Protein AF-A0A5J5A3Z0-F1 (afdb_monomer_lite)

Organism: NCBI:txid561372

Radius of gyration: 19.7 Å; chains: 1; bounding box: 50×52×55 Å

Sequence (252 aa):
MAASSSSVRSWRTAFLTLRDETLTNPPRATVVSLLHHLILSQSETLVAASPYLPPHEVTSDVMFLMELAWNTFDAKGSDDLTDTFTHLSPLIHDVSHRVSLEINPSSWALVLDSFGRMLEILFGKAGSKRTFLGNVAVIRAINQCLGTIKRLLSVYQRKCSPSENKQLLNFLLSIVASSHAELFCSSYSSGNQRCTAEYGKRIPRYNSLWEVQTVAFTMISEVFSRVGPSLPVDIWQSTIEVLKKVMDALAV

InterPro domains:
  IPR052107 HEAT Repeat-containing Protein 6 [PTHR13366] (1-251)

Secondary structure (DSSP, 8-state):
-HHHHHHHHHHHHHHHHHHHHHHT---HHHHHHHHHHHTGGGHHHHHHHGGGS-HHHHHHHHHHHHHHHHHH--SS--HHHHHHHHHHHHHHHHHHHHS-----HHHHHHHHHHHHHHHHHHHT-TTS----TT-HHHHHHHHHHHHHHHHHHHHHGGG--HHHHHHHHHHHHHHHHHHHHHHHHHHHGGGG------------TTHHHHHHHHHHHHHHHHHHHHHGGGS-HHHHHHHHHHHHHHHHHH--

pLDDT: mean 81.98, std 17.09, range [30.41, 96.5]

Foldseek 3Di:
DVLLVVLLVLLVVLLVVLVVVCVVVDALVVNLVSCCVSDLVCLVSNLVNLLVDDQAVLLVSLLVVLVNQLVSDDLPDDVSNLVSLLRNLVSSLSSVVRGVHPDDPVSLLSLLSSVLSNVCNLLDPDPDDRPNQDDPSSLVSLVSSLSSNVSNCVVCVVVDDLVSLLSLLVSLLVLLQSLLCVLVVVVVVVPPDPPPDPPDDDDPPSVSSVVSNVSSVVVNVVSCVPQVVVHDPVSVVSVVVSVCSNVVSVVD

Structure (mmCIF, N/CA/C/O backbone):
data_AF-A0A5J5A3Z0-F1
#
_entry.id   AF-A0A5J5A3Z0-F1
#
loop_
_atom_site.group_PDB
_atom_site.id
_atom_site.type_symbol
_atom_site.label_atom_id
_atom_site.label_alt_id
_atom_site.label_comp_id
_atom_site.label_asym_id
_atom_site.label_entity_id
_atom_site.label_seq_id
_atom_site.pdbx_PDB_ins_code
_atom_site.Cartn_x
_atom_site.Cartn_y
_atom_site.Cartn_z
_atom_site.occupancy
_atom_site.B_iso_or_equiv
_atom_site.auth_seq_id
_atom_site.auth_comp_id
_atom_site.auth_asym_id
_atom_site.auth_atom_id
_atom_site.pdbx_PDB_model_num
ATOM 1 N N . MET A 1 1 ? 3.663 -10.480 -30.202 1.00 51.00 1 MET A N 1
ATOM 2 C CA . MET A 1 1 ? 4.904 -11.027 -29.603 1.00 51.00 1 MET A CA 1
ATOM 3 C C . MET A 1 1 ? 6.065 -10.029 -29.579 1.00 51.00 1 MET A C 1
ATOM 5 O O . MET A 1 1 ? 6.717 -9.940 -28.550 1.00 51.00 1 MET A O 1
ATOM 9 N N . ALA A 1 2 ? 6.325 -9.239 -30.631 1.00 55.31 2 ALA A N 1
ATOM 10 C CA . ALA A 1 2 ? 7.412 -8.245 -30.594 1.00 55.31 2 ALA A CA 1
ATOM 11 C C . ALA A 1 2 ? 7.181 -7.121 -29.555 1.00 55.31 2 ALA A C 1
ATOM 13 O O . ALA A 1 2 ? 8.062 -6.855 -28.741 1.00 55.31 2 ALA A O 1
ATOM 14 N N . ALA A 1 3 ? 5.973 -6.546 -29.500 1.00 61.53 3 ALA A N 1
ATOM 15 C CA . ALA A 1 3 ? 5.635 -5.467 -28.561 1.00 61.53 3 ALA A CA 1
ATOM 16 C C . ALA A 1 3 ? 5.667 -5.885 -27.074 1.00 61.53 3 ALA A C 1
ATOM 18 O O . ALA A 1 3 ? 6.064 -5.098 -26.219 1.00 61.53 3 ALA A O 1
ATOM 19 N N . SER A 1 4 ? 5.309 -7.138 -26.760 1.00 64.12 4 SER A N 1
ATOM 20 C CA . SER A 1 4 ? 5.411 -7.683 -25.397 1.00 64.12 4 SER A CA 1
ATOM 21 C C . SER A 1 4 ? 6.867 -7.920 -24.986 1.00 64.12 4 SER A C 1
ATOM 23 O O . SER A 1 4 ? 7.219 -7.759 -23.825 1.00 64.12 4 SER A O 1
ATOM 25 N N . SER A 1 5 ? 7.747 -8.260 -25.935 1.00 75.94 5 SER A N 1
ATOM 26 C CA . SER A 1 5 ? 9.177 -8.423 -25.647 1.00 75.94 5 SER A CA 1
ATOM 27 C C . SER A 1 5 ? 9.888 -7.089 -25.385 1.00 75.94 5 SER A C 1
ATOM 29 O O . SER A 1 5 ? 10.773 -7.022 -24.532 1.00 75.94 5 SER A O 1
ATOM 31 N N . SER A 1 6 ? 9.482 -6.009 -26.067 1.00 84.12 6 SER A N 1
ATOM 32 C CA . SER A 1 6 ? 10.043 -4.672 -25.846 1.00 84.12 6 SER A CA 1
ATOM 33 C C . SER A 1 6 ? 9.595 -4.061 -24.520 1.00 84.12 6 SER A C 1
ATOM 35 O O . SER A 1 6 ? 10.409 -3.436 -23.845 1.00 84.12 6 SER A O 1
ATOM 37 N N . SER A 1 7 ? 8.339 -4.271 -24.112 1.00 86.31 7 SER A N 1
ATOM 38 C CA . SER A 1 7 ? 7.823 -3.756 -22.837 1.00 86.31 7 SER A CA 1
ATOM 39 C C . SER A 1 7 ? 8.432 -4.483 -21.632 1.00 86.31 7 SER A C 1
ATOM 41 O O . SER A 1 7 ? 8.835 -3.840 -20.667 1.00 86.31 7 SER A O 1
ATOM 43 N N . VAL A 1 8 ? 8.605 -5.808 -21.714 1.00 91.00 8 VAL A N 1
ATOM 44 C CA . VAL A 1 8 ? 9.321 -6.599 -20.693 1.00 91.00 8 VAL A CA 1
ATOM 45 C C . VAL A 1 8 ? 10.782 -6.161 -20.571 1.00 91.00 8 VAL A C 1
ATOM 47 O O . VAL A 1 8 ? 11.307 -6.053 -19.464 1.00 91.00 8 VAL A O 1
ATOM 50 N N . ARG A 1 9 ? 11.446 -5.868 -21.699 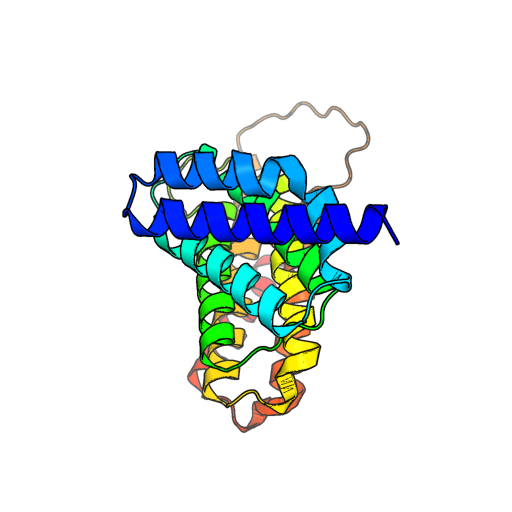1.00 92.06 9 ARG A N 1
ATOM 51 C CA . ARG A 1 9 ? 12.808 -5.320 -21.684 1.00 92.06 9 ARG A CA 1
ATOM 52 C C . ARG A 1 9 ? 12.853 -3.957 -20.996 1.00 92.06 9 ARG A C 1
ATOM 54 O O . ARG A 1 9 ? 13.715 -3.763 -20.153 1.00 92.06 9 ARG A O 1
ATOM 61 N N . SER A 1 10 ? 11.923 -3.058 -21.321 1.00 91.69 10 SER A N 1
ATOM 62 C CA . SER A 1 10 ? 11.813 -1.739 -20.681 1.00 91.69 10 SER A CA 1
ATOM 63 C C . SER A 1 10 ? 11.675 -1.859 -19.160 1.00 91.69 10 SER A C 1
ATOM 65 O O . SER A 1 10 ? 12.435 -1.209 -18.446 1.00 91.69 10 SER A O 1
ATOM 67 N N . TRP A 1 11 ? 10.812 -2.758 -18.669 1.00 95.31 11 TRP A N 1
ATOM 68 C CA . TRP A 1 11 ? 10.687 -3.033 -17.234 1.00 95.31 11 TRP A CA 1
ATOM 69 C C . TRP A 1 11 ? 12.013 -3.471 -16.615 1.00 95.31 11 TRP A C 1
ATOM 71 O O . TRP A 1 11 ? 12.515 -2.820 -15.702 1.00 95.31 11 TRP A O 1
ATOM 81 N N . ARG A 1 12 ? 12.620 -4.543 -17.138 1.00 95.50 12 ARG A N 1
ATOM 82 C CA . ARG A 1 12 ? 13.872 -5.077 -16.583 1.00 95.50 12 ARG A CA 1
ATOM 83 C C . ARG A 1 12 ? 14.992 -4.043 -16.610 1.00 95.50 12 ARG A C 1
ATOM 85 O O . ARG A 1 12 ? 15.690 -3.900 -15.617 1.00 95.50 12 ARG A O 1
ATOM 92 N N . THR A 1 13 ? 15.143 -3.299 -17.704 1.00 95.81 13 THR A N 1
ATOM 93 C CA . THR A 1 13 ? 16.148 -2.236 -17.804 1.00 95.81 13 THR A CA 1
ATOM 94 C C . THR A 1 13 ? 15.903 -1.146 -16.766 1.00 95.81 13 THR A C 1
ATOM 96 O O . THR A 1 13 ? 16.825 -0.808 -16.038 1.00 95.81 13 THR A O 1
ATOM 99 N N . ALA A 1 14 ? 14.674 -0.644 -16.634 1.00 95.94 14 ALA A N 1
ATOM 100 C CA . ALA A 1 14 ? 14.364 0.423 -15.688 1.00 95.94 14 ALA A CA 1
ATOM 101 C C . ALA A 1 14 ? 14.651 0.027 -14.233 1.00 95.94 14 ALA A C 1
ATOM 103 O O . ALA A 1 14 ? 15.290 0.782 -13.502 1.00 95.94 14 ALA A O 1
ATOM 104 N N . PHE A 1 15 ? 14.223 -1.171 -13.827 1.00 96.50 15 PHE A N 1
ATOM 105 C CA . PHE A 1 15 ? 14.420 -1.661 -12.463 1.00 96.50 15 PHE A CA 1
ATOM 106 C C . PHE A 1 15 ? 15.867 -2.055 -12.164 1.00 96.50 15 PHE A C 1
ATOM 108 O O . PHE A 1 15 ? 16.329 -1.819 -11.049 1.00 96.50 15 PHE A O 1
ATOM 115 N N . LEU A 1 16 ? 16.595 -2.631 -13.126 1.00 96.06 16 LEU A N 1
ATOM 116 C CA . LEU A 1 16 ? 18.022 -2.923 -12.955 1.00 96.06 16 LEU A CA 1
ATOM 117 C C . LEU A 1 16 ? 18.832 -1.631 -12.849 1.00 96.06 16 LEU A C 1
ATOM 119 O O . LEU A 1 16 ? 19.570 -1.473 -11.885 1.00 96.06 16 LEU A O 1
ATOM 123 N N . THR A 1 17 ? 18.617 -0.670 -13.753 1.00 95.94 17 THR A N 1
ATOM 124 C CA . THR A 1 17 ? 19.291 0.634 -13.688 1.00 95.94 17 THR A CA 1
ATOM 125 C C . THR A 1 17 ? 18.977 1.357 -12.383 1.00 95.94 17 THR A C 1
ATOM 127 O O . THR A 1 17 ? 19.891 1.857 -11.739 1.00 95.94 17 THR A O 1
ATOM 130 N N . LEU A 1 18 ? 17.713 1.377 -11.940 1.00 95.88 18 LEU A N 1
ATOM 131 C CA . LEU A 1 18 ? 17.368 2.012 -10.668 1.00 95.88 18 LEU A CA 1
ATOM 132 C C . LEU A 1 18 ? 18.087 1.341 -9.488 1.00 95.88 18 LEU A C 1
ATOM 134 O O . LEU A 1 18 ? 18.621 2.044 -8.635 1.00 95.88 18 LEU A O 1
ATOM 138 N N . ARG A 1 19 ? 18.143 0.003 -9.445 1.00 95.06 19 ARG A N 1
ATOM 139 C CA . ARG A 1 19 ? 18.886 -0.720 -8.403 1.00 95.06 19 ARG A CA 1
ATOM 140 C C . ARG A 1 19 ? 20.370 -0.378 -8.431 1.00 95.06 19 ARG A C 1
ATOM 142 O O . ARG A 1 19 ? 20.891 0.042 -7.401 1.00 95.06 19 ARG A O 1
ATOM 149 N N . ASP A 1 20 ? 21.010 -0.501 -9.587 1.00 95.12 20 ASP A N 1
ATOM 150 C CA . ASP A 1 20 ? 22.447 -0.268 -9.751 1.00 95.12 20 ASP A CA 1
ATOM 151 C C . ASP A 1 20 ? 22.842 1.149 -9.317 1.00 95.12 20 ASP A C 1
ATOM 153 O O . ASP A 1 20 ? 23.787 1.327 -8.549 1.00 95.12 20 ASP A O 1
ATOM 157 N N . GLU A 1 21 ? 22.062 2.154 -9.716 1.00 94.12 21 GLU A N 1
ATOM 158 C CA . GLU A 1 21 ? 22.294 3.543 -9.316 1.00 94.12 21 GLU A CA 1
ATOM 159 C C . GLU A 1 21 ? 22.093 3.740 -7.805 1.00 94.12 21 GLU A C 1
ATOM 161 O O . GLU A 1 21 ? 22.893 4.408 -7.147 1.00 94.12 21 GLU A O 1
ATOM 166 N N . THR A 1 22 ? 21.068 3.120 -7.206 1.00 91.75 22 THR A N 1
ATOM 167 C CA . THR A 1 22 ? 20.814 3.242 -5.757 1.00 91.75 22 THR A CA 1
ATOM 168 C C . THR A 1 22 ? 21.850 2.532 -4.883 1.00 91.75 22 THR A C 1
ATOM 170 O O . THR A 1 22 ? 22.077 2.974 -3.756 1.00 91.75 22 THR A O 1
ATOM 173 N N . LEU A 1 23 ? 22.547 1.505 -5.392 1.00 90.56 23 LEU A N 1
ATOM 174 C CA . LEU A 1 23 ? 23.642 0.833 -4.673 1.00 90.56 23 LEU A CA 1
ATOM 175 C C . LEU A 1 23 ? 24.815 1.774 -4.371 1.00 90.56 23 LEU A C 1
ATOM 177 O O . LEU A 1 23 ? 25.560 1.547 -3.418 1.00 90.56 23 LEU A O 1
ATOM 181 N N . THR A 1 24 ? 24.960 2.856 -5.139 1.00 88.75 24 THR A N 1
ATOM 182 C CA . THR A 1 24 ? 25.979 3.885 -4.889 1.00 88.75 24 THR A CA 1
ATOM 183 C C . THR A 1 24 ? 25.645 4.796 -3.699 1.00 88.75 24 THR A C 1
ATOM 185 O O . THR A 1 24 ? 26.431 5.682 -3.368 1.00 88.75 24 THR A O 1
ATOM 188 N N . ASN A 1 25 ? 24.511 4.561 -3.021 1.00 84.44 25 ASN A N 1
ATOM 189 C CA . ASN A 1 25 ? 23.958 5.393 -1.949 1.00 84.44 25 ASN A CA 1
ATOM 190 C C . ASN A 1 25 ? 23.885 6.885 -2.328 1.00 84.44 25 ASN A C 1
ATOM 192 O O . ASN A 1 25 ? 24.438 7.736 -1.619 1.00 84.44 25 ASN A O 1
ATOM 196 N N . PRO A 1 26 ? 23.220 7.230 -3.446 1.00 87.06 26 PRO A N 1
ATOM 197 C CA . PRO A 1 26 ? 23.154 8.606 -3.901 1.00 87.06 26 PRO A CA 1
ATOM 198 C C . PRO A 1 26 ? 22.300 9.471 -2.953 1.00 87.06 26 PRO A C 1
ATOM 200 O O . PRO A 1 26 ? 21.481 8.958 -2.181 1.00 87.06 26 PRO A O 1
ATOM 203 N N . PRO A 1 27 ? 22.440 10.808 -3.011 1.00 87.00 27 PRO A N 1
ATOM 204 C CA . PRO A 1 27 ? 21.591 11.717 -2.249 1.00 87.00 27 PRO A CA 1
ATOM 205 C C . PRO A 1 27 ? 20.100 11.489 -2.530 1.00 87.00 27 PRO A C 1
ATOM 207 O O . PRO A 1 27 ? 19.706 11.194 -3.657 1.00 87.00 27 PRO A O 1
ATOM 210 N N . ARG A 1 28 ? 19.244 11.714 -1.525 1.00 84.56 28 ARG A N 1
ATOM 211 C CA . ARG A 1 28 ? 17.787 11.483 -1.621 1.00 84.56 28 ARG A CA 1
ATOM 212 C C . ARG A 1 28 ? 17.141 12.168 -2.828 1.00 84.56 28 ARG A C 1
ATOM 214 O O . ARG A 1 28 ? 16.364 11.541 -3.531 1.00 84.56 28 ARG A O 1
ATOM 221 N N . ALA A 1 29 ? 17.495 13.423 -3.106 1.00 84.75 29 ALA A N 1
ATOM 222 C CA . ALA A 1 29 ? 16.971 14.154 -4.263 1.00 84.75 29 ALA A CA 1
ATOM 223 C C . ALA A 1 29 ? 17.305 13.461 -5.599 1.00 84.75 29 ALA A C 1
ATOM 225 O O . ALA A 1 29 ? 16.480 13.423 -6.510 1.00 84.75 29 ALA A O 1
ATOM 226 N N . THR A 1 30 ? 18.490 12.854 -5.699 1.00 88.38 30 THR A N 1
ATOM 227 C CA . THR A 1 30 ? 18.888 12.054 -6.860 1.00 88.38 30 THR A CA 1
ATOM 228 C C . THR A 1 30 ? 18.043 10.790 -6.963 1.00 88.38 30 THR A C 1
ATOM 230 O O . THR A 1 30 ? 17.584 10.469 -8.051 1.00 88.38 30 THR A O 1
ATOM 233 N N . VAL A 1 31 ? 17.767 10.113 -5.843 1.00 89.19 31 VAL A N 1
ATOM 234 C CA . VAL A 1 31 ? 16.877 8.940 -5.816 1.00 89.19 31 VAL A CA 1
ATOM 235 C C . VAL A 1 31 ? 15.473 9.291 -6.316 1.00 89.19 31 VAL A C 1
ATOM 237 O O . VAL A 1 31 ? 14.928 8.563 -7.141 1.00 89.19 31 VAL A O 1
ATOM 240 N N . VAL A 1 32 ? 14.903 10.416 -5.872 1.00 88.25 32 VAL A N 1
ATOM 241 C CA . VAL A 1 32 ? 13.584 10.884 -6.342 1.00 88.25 32 VAL A CA 1
ATOM 242 C C . VAL A 1 32 ? 13.600 11.167 -7.842 1.00 88.25 32 VAL A C 1
ATOM 244 O O . VAL A 1 32 ? 12.722 10.703 -8.568 1.00 88.25 32 VAL A O 1
ATOM 247 N N . SER A 1 33 ? 14.635 11.856 -8.327 1.00 89.56 33 SER A N 1
ATOM 248 C CA . SER A 1 33 ? 14.810 12.136 -9.756 1.00 89.56 33 SER A CA 1
ATOM 249 C C . SER A 1 33 ? 14.932 10.853 -10.590 1.00 89.56 33 SER A C 1
ATOM 251 O O . SER A 1 33 ? 14.255 10.710 -11.610 1.00 89.56 33 SER A O 1
ATOM 253 N N . LEU A 1 34 ? 15.727 9.880 -10.130 1.00 92.38 34 LEU A N 1
ATOM 254 C CA . LEU A 1 34 ? 15.876 8.571 -10.773 1.00 92.38 34 LEU A CA 1
ATOM 255 C C . LEU A 1 34 ? 14.553 7.805 -10.799 1.00 92.38 34 LEU A C 1
ATOM 257 O O . LEU A 1 34 ? 14.173 7.281 -11.844 1.00 92.38 34 LEU A O 1
ATOM 261 N N . LEU A 1 35 ? 13.823 7.775 -9.681 1.00 92.25 35 LEU A N 1
ATOM 262 C CA . LEU A 1 35 ? 12.508 7.144 -9.598 1.00 92.25 35 LEU A CA 1
ATOM 263 C C . LEU A 1 35 ? 11.534 7.777 -10.598 1.00 92.25 35 LEU A C 1
ATOM 265 O O . LEU A 1 35 ? 10.843 7.069 -11.333 1.00 92.25 35 LEU A O 1
ATOM 269 N N . HIS A 1 36 ? 11.504 9.107 -10.668 1.00 92.00 36 HIS A N 1
ATOM 270 C CA . HIS A 1 36 ? 10.639 9.807 -11.603 1.00 92.00 36 HIS A CA 1
ATOM 271 C C . HIS A 1 36 ? 11.017 9.501 -13.058 1.00 92.00 36 HIS A C 1
ATOM 273 O O . HIS A 1 36 ? 10.160 9.127 -13.858 1.00 92.00 36 HIS A O 1
ATOM 279 N N . HIS A 1 37 ? 12.301 9.612 -13.404 1.00 93.88 37 HIS A N 1
ATOM 280 C CA . HIS A 1 37 ? 12.771 9.455 -14.777 1.00 93.88 37 HIS A CA 1
ATOM 281 C C . HIS A 1 37 ? 12.694 8.012 -15.283 1.00 93.88 37 HIS A C 1
ATOM 283 O O . HIS A 1 37 ? 12.288 7.800 -16.423 1.00 93.88 37 HIS A O 1
ATOM 289 N N . LEU A 1 38 ? 13.055 7.029 -14.456 1.00 94.62 38 LEU A N 1
ATOM 290 C CA . LEU A 1 38 ? 13.127 5.623 -14.860 1.00 94.62 38 LEU A CA 1
ATOM 291 C C . LEU A 1 38 ? 11.800 4.885 -14.688 1.00 94.62 38 LEU A C 1
ATOM 293 O O . LEU A 1 38 ? 11.523 3.960 -15.448 1.00 94.62 38 LEU A O 1
ATOM 297 N N . ILE A 1 39 ? 10.984 5.251 -13.696 1.00 95.25 39 ILE A N 1
ATOM 298 C CA . ILE A 1 39 ? 9.792 4.477 -13.329 1.00 95.25 39 ILE A CA 1
ATOM 299 C C . ILE A 1 39 ? 8.512 5.265 -13.594 1.00 95.25 39 ILE A C 1
ATOM 301 O O . ILE A 1 39 ? 7.671 4.821 -14.376 1.00 95.25 39 ILE A O 1
ATOM 305 N N . LEU A 1 40 ? 8.344 6.433 -12.969 1.00 92.06 40 LEU A N 1
ATOM 306 C CA . LEU A 1 40 ? 7.056 7.139 -12.993 1.00 92.06 40 LEU A CA 1
ATOM 307 C C . LEU A 1 40 ? 6.718 7.702 -14.383 1.00 92.06 40 LEU A C 1
ATOM 309 O O . LEU A 1 40 ? 5.566 7.604 -14.812 1.00 92.06 40 LEU A O 1
ATOM 313 N N . SER A 1 41 ? 7.723 8.195 -15.115 1.00 93.31 41 SER A N 1
ATOM 314 C CA . SER A 1 41 ? 7.595 8.742 -16.477 1.00 93.31 41 SER A CA 1
ATOM 315 C C . SER A 1 41 ? 7.032 7.743 -17.500 1.00 93.31 41 SER A C 1
ATOM 317 O O . SER A 1 41 ? 6.414 8.143 -18.483 1.00 93.31 41 SER A O 1
ATOM 319 N N . GLN A 1 42 ? 7.227 6.444 -17.262 1.00 92.88 42 GLN A N 1
ATOM 320 C CA . GLN A 1 42 ? 6.807 5.351 -18.141 1.00 92.88 42 GLN A CA 1
ATOM 321 C C . GLN A 1 42 ? 5.903 4.340 -17.422 1.00 92.88 42 GLN A C 1
ATOM 323 O O . GLN A 1 42 ? 5.805 3.179 -17.826 1.00 92.88 42 GLN A O 1
ATOM 328 N N . SER A 1 43 ? 5.222 4.785 -16.363 1.00 91.94 43 SER A N 1
ATOM 329 C CA . SER A 1 43 ? 4.359 3.960 -15.509 1.00 91.94 43 SER A CA 1
ATOM 330 C C . SER A 1 43 ? 3.334 3.139 -16.295 1.00 91.94 43 SER A C 1
ATOM 332 O O . SER A 1 43 ? 3.202 1.946 -16.042 1.00 91.94 43 SER A O 1
ATOM 334 N N . GLU A 1 44 ? 2.667 3.713 -17.298 1.00 92.31 44 GLU A N 1
ATOM 335 C CA . GLU A 1 44 ? 1.692 2.990 -18.130 1.00 92.31 44 GLU A CA 1
ATOM 336 C C . GLU A 1 44 ? 2.320 1.812 -18.890 1.00 92.31 44 GLU A C 1
ATOM 338 O O . GLU A 1 44 ? 1.770 0.706 -18.906 1.00 92.31 44 GLU A O 1
ATOM 343 N N . THR A 1 45 ? 3.506 2.021 -19.471 1.00 92.88 45 THR A N 1
ATOM 344 C CA . THR A 1 45 ? 4.272 0.979 -20.172 1.00 92.88 45 THR A CA 1
ATOM 345 C C . THR A 1 45 ? 4.671 -0.136 -19.213 1.00 92.88 45 THR A C 1
ATOM 347 O O . THR A 1 45 ? 4.547 -1.317 -19.549 1.00 92.88 45 THR A O 1
ATOM 350 N N . LEU A 1 46 ? 5.108 0.226 -18.004 1.00 94.00 46 LEU A N 1
ATOM 351 C CA . LEU A 1 46 ? 5.482 -0.728 -16.965 1.00 94.00 46 LEU A CA 1
ATOM 352 C C . LEU A 1 46 ? 4.265 -1.535 -16.491 1.00 94.00 46 LEU A C 1
ATOM 354 O O . LEU A 1 46 ? 4.293 -2.766 -16.493 1.00 94.00 46 LEU A O 1
ATOM 358 N N . VAL A 1 47 ? 3.154 -0.871 -16.174 1.00 94.62 47 VAL A N 1
ATOM 359 C CA . VAL A 1 47 ? 1.891 -1.517 -15.785 1.00 94.62 47 VAL A CA 1
ATOM 360 C C . VAL A 1 47 ? 1.423 -2.495 -16.866 1.00 94.62 47 VAL A C 1
ATOM 362 O O . VAL A 1 47 ? 1.027 -3.618 -16.545 1.00 94.62 47 VAL A O 1
ATOM 365 N N . ALA A 1 48 ? 1.510 -2.115 -18.143 1.00 93.62 48 ALA A N 1
ATOM 366 C CA . ALA A 1 48 ? 1.169 -2.987 -19.264 1.00 93.62 48 ALA A CA 1
ATOM 367 C C . ALA A 1 48 ? 2.134 -4.176 -19.421 1.00 93.62 48 ALA A C 1
ATOM 369 O O . ALA A 1 48 ? 1.708 -5.246 -19.856 1.00 93.62 48 ALA A O 1
ATOM 370 N N . ALA A 1 49 ? 3.411 -4.015 -19.059 1.00 93.94 49 ALA A N 1
ATOM 371 C CA . ALA A 1 49 ? 4.414 -5.078 -19.085 1.00 93.94 49 ALA A CA 1
ATOM 372 C C . ALA A 1 49 ? 4.261 -6.086 -17.933 1.00 93.94 49 ALA A C 1
ATOM 374 O O . ALA A 1 49 ? 4.568 -7.262 -18.122 1.00 93.94 49 ALA A O 1
ATOM 375 N N . SER A 1 50 ? 3.761 -5.642 -16.773 1.00 93.62 50 SER A N 1
ATOM 376 C CA . SER A 1 50 ? 3.699 -6.438 -15.538 1.00 93.62 50 SER A CA 1
ATOM 377 C C . SER A 1 50 ? 3.122 -7.863 -15.673 1.00 93.62 50 SER A C 1
ATOM 379 O O . SER A 1 50 ? 3.734 -8.774 -15.119 1.00 93.62 50 SER A O 1
ATOM 381 N N . PRO A 1 51 ? 2.040 -8.142 -16.439 1.00 93.88 51 PRO A N 1
ATOM 382 C CA . PRO A 1 51 ? 1.482 -9.496 -16.534 1.00 93.88 51 PRO A CA 1
ATOM 383 C C . PRO A 1 51 ? 2.363 -10.477 -17.322 1.00 93.88 51 PRO A C 1
ATOM 385 O O . PRO A 1 51 ? 2.129 -11.681 -17.279 1.00 93.88 51 PRO A O 1
ATOM 388 N N . TYR A 1 52 ? 3.333 -9.970 -18.087 1.00 94.19 52 TYR A N 1
ATOM 389 C CA . TYR A 1 52 ? 4.230 -10.774 -18.922 1.00 94.19 52 TYR A CA 1
ATOM 390 C C . TYR A 1 52 ? 5.536 -11.147 -18.205 1.00 94.19 52 TYR A C 1
ATOM 392 O O . TYR A 1 52 ? 6.388 -11.812 -18.797 1.00 94.19 52 TYR A O 1
ATOM 400 N N . LEU A 1 53 ? 5.709 -10.706 -16.957 1.00 94.12 53 LEU A N 1
ATOM 401 C CA . LEU A 1 53 ? 6.864 -11.002 -16.116 1.00 94.12 53 LEU A CA 1
ATOM 402 C C . LEU A 1 53 ? 6.533 -12.104 -15.099 1.00 94.12 53 LEU A C 1
ATOM 404 O O . LEU A 1 53 ? 5.374 -12.249 -14.698 1.00 94.12 53 LEU A O 1
ATOM 408 N N . PRO A 1 54 ? 7.534 -12.874 -14.639 1.00 94.19 54 PRO A N 1
ATOM 409 C CA . PRO A 1 54 ? 7.338 -13.810 -13.540 1.00 94.19 54 PRO A CA 1
ATOM 410 C C . PRO A 1 54 ? 6.857 -13.092 -12.261 1.00 94.19 54 PRO A C 1
ATOM 412 O O . PRO A 1 54 ? 7.439 -12.069 -11.893 1.00 94.19 54 PRO A O 1
ATOM 415 N N . PRO A 1 55 ? 5.848 -13.620 -11.537 1.00 92.94 55 PRO A N 1
ATOM 416 C CA . PRO A 1 55 ? 5.294 -12.953 -10.354 1.00 92.94 55 PRO A CA 1
ATOM 417 C C . PRO A 1 55 ? 6.316 -12.638 -9.256 1.00 92.94 55 PRO A C 1
ATOM 419 O O . PRO A 1 55 ? 6.232 -11.582 -8.629 1.00 92.94 55 PRO A O 1
ATOM 422 N N . HIS A 1 56 ? 7.307 -13.506 -9.047 1.00 93.50 56 HIS A N 1
ATOM 423 C CA . HIS A 1 56 ? 8.382 -13.277 -8.080 1.00 93.50 56 HIS A CA 1
ATOM 424 C C . HIS A 1 56 ? 9.309 -12.111 -8.475 1.00 93.50 56 HIS A C 1
ATOM 426 O O . HIS A 1 56 ? 9.712 -11.352 -7.595 1.00 93.50 56 HIS A O 1
ATOM 432 N N . GLU A 1 57 ? 9.604 -11.924 -9.774 1.00 95.25 57 GLU A N 1
ATOM 433 C CA . GLU A 1 57 ? 10.378 -10.769 -10.272 1.00 95.25 57 GLU A CA 1
ATOM 434 C C . GLU A 1 57 ? 9.610 -9.477 -9.962 1.00 95.25 57 GLU A C 1
ATOM 436 O O . GLU A 1 57 ? 10.122 -8.597 -9.273 1.00 95.25 57 GLU A O 1
ATOM 441 N N . VAL A 1 58 ? 8.332 -9.420 -10.356 1.00 95.94 58 VAL A N 1
ATOM 442 C CA . VAL A 1 58 ? 7.462 -8.256 -10.111 1.00 95.94 58 VAL A CA 1
ATOM 443 C C . VAL A 1 58 ? 7.308 -7.977 -8.617 1.00 95.94 58 VAL A C 1
ATOM 445 O O . VAL A 1 58 ? 7.326 -6.824 -8.195 1.00 95.94 58 VAL A O 1
ATOM 448 N N . THR A 1 59 ? 7.183 -9.019 -7.796 1.00 95.19 59 THR A N 1
ATOM 449 C CA . THR A 1 59 ? 7.090 -8.868 -6.340 1.00 95.19 59 THR A CA 1
ATOM 450 C C . THR A 1 59 ? 8.368 -8.256 -5.774 1.00 95.19 59 THR A C 1
ATOM 452 O O . THR A 1 59 ? 8.284 -7.295 -5.015 1.00 95.19 59 THR A O 1
ATOM 455 N N . SER A 1 60 ? 9.544 -8.754 -6.169 1.00 95.88 60 SER A N 1
ATOM 456 C CA . SER A 1 60 ? 10.831 -8.192 -5.743 1.00 95.88 60 SER A CA 1
ATOM 457 C C . SER A 1 60 ? 10.984 -6.725 -6.156 1.00 95.88 60 SER A C 1
ATOM 459 O O . SER A 1 60 ? 11.426 -5.901 -5.356 1.00 95.88 60 SER A O 1
ATOM 461 N N . ASP A 1 61 ? 10.573 -6.386 -7.377 1.00 96.50 61 ASP A N 1
ATOM 462 C CA . ASP A 1 61 ? 10.594 -5.025 -7.917 1.00 96.50 61 ASP A CA 1
ATOM 463 C C . ASP A 1 61 ? 9.669 -4.074 -7.147 1.00 96.50 61 ASP A C 1
ATOM 465 O O . ASP A 1 61 ? 10.081 -2.980 -6.764 1.00 96.50 61 ASP A O 1
ATOM 469 N N . VAL A 1 62 ? 8.439 -4.499 -6.845 1.00 95.56 62 VAL A N 1
ATOM 470 C CA . VAL A 1 62 ? 7.492 -3.700 -6.051 1.00 95.56 62 VAL A CA 1
ATOM 471 C C . VAL A 1 62 ? 7.976 -3.531 -4.609 1.00 95.56 62 VAL A C 1
ATOM 473 O O . VAL A 1 62 ? 7.885 -2.428 -4.074 1.00 95.56 62 VAL A O 1
ATOM 476 N N . MET A 1 63 ? 8.519 -4.580 -3.979 1.00 95.31 63 MET A N 1
ATOM 477 C CA . MET A 1 63 ? 9.075 -4.469 -2.622 1.00 95.31 63 MET A CA 1
ATOM 478 C C . MET A 1 63 ? 10.276 -3.525 -2.578 1.00 95.31 63 MET A C 1
ATOM 480 O O . MET A 1 63 ? 10.376 -2.716 -1.661 1.00 95.31 63 MET A O 1
ATOM 484 N N . PHE A 1 64 ? 11.133 -3.562 -3.600 1.00 95.50 64 PHE A N 1
ATOM 485 C CA . PHE A 1 64 ? 12.231 -2.611 -3.737 1.00 95.50 64 PHE A CA 1
ATOM 486 C C . PHE A 1 64 ? 11.728 -1.161 -3.836 1.00 95.50 64 PHE A C 1
ATOM 488 O O . PHE A 1 64 ? 12.268 -0.290 -3.161 1.00 95.50 64 PHE A O 1
ATOM 495 N N . LEU A 1 65 ? 10.656 -0.886 -4.594 1.00 94.25 65 LEU A N 1
ATOM 496 C CA . LEU A 1 65 ? 10.060 0.461 -4.630 1.00 94.25 65 LEU A CA 1
ATOM 497 C C . LEU A 1 65 ? 9.491 0.893 -3.277 1.00 94.25 65 LEU A C 1
ATOM 499 O O . LEU A 1 65 ? 9.638 2.056 -2.905 1.00 94.25 65 LEU A O 1
ATOM 503 N N . MET A 1 66 ? 8.847 -0.022 -2.548 1.00 92.38 66 MET A N 1
ATOM 504 C CA . MET A 1 66 ? 8.329 0.255 -1.204 1.00 92.38 66 MET A CA 1
ATOM 505 C C . MET A 1 66 ? 9.451 0.621 -0.238 1.00 92.38 66 MET A C 1
ATOM 507 O O . MET A 1 66 ? 9.366 1.633 0.452 1.00 92.38 66 MET A O 1
ATOM 511 N N . GLU A 1 67 ? 10.530 -0.158 -0.240 1.00 91.69 67 GLU A N 1
ATOM 512 C CA . GLU A 1 67 ? 11.709 0.092 0.585 1.00 91.69 67 GLU A CA 1
ATOM 513 C C . GLU A 1 67 ? 12.408 1.403 0.206 1.00 91.69 67 GLU A C 1
ATOM 515 O O . GLU A 1 67 ? 12.762 2.203 1.076 1.00 91.69 67 GLU A O 1
ATOM 520 N N . LEU A 1 68 ? 12.559 1.665 -1.095 1.00 89.25 68 LEU A N 1
ATOM 521 C CA . LEU A 1 68 ? 13.136 2.909 -1.589 1.00 89.25 68 LEU A CA 1
ATOM 522 C C . LEU A 1 68 ? 12.306 4.105 -1.126 1.00 89.25 68 LEU A C 1
ATOM 524 O O . LEU A 1 68 ? 12.859 5.089 -0.632 1.00 89.25 68 LEU A O 1
ATOM 528 N N . ALA A 1 69 ? 10.982 4.002 -1.227 1.00 85.00 69 ALA A N 1
ATOM 529 C CA . ALA A 1 69 ? 10.083 5.033 -0.753 1.00 85.00 69 ALA A CA 1
ATOM 530 C C . ALA A 1 69 ? 10.205 5.230 0.767 1.00 85.00 69 ALA A C 1
ATOM 532 O O . ALA A 1 69 ? 10.398 6.348 1.246 1.00 85.00 69 ALA A O 1
ATOM 533 N N . TRP A 1 70 ? 10.189 4.146 1.536 1.00 83.62 70 TRP A N 1
ATOM 534 C CA . TRP A 1 70 ? 10.342 4.192 2.986 1.00 83.62 70 TRP A CA 1
ATOM 535 C C . TRP A 1 70 ? 11.624 4.916 3.439 1.00 83.62 70 TRP A C 1
ATOM 537 O O . TRP A 1 70 ? 11.576 5.755 4.346 1.00 83.62 70 TRP A O 1
ATOM 547 N N . ASN A 1 71 ? 12.754 4.632 2.783 1.00 82.94 71 ASN A N 1
ATOM 548 C CA . ASN A 1 71 ? 14.069 5.177 3.134 1.00 82.94 71 ASN A CA 1
ATOM 549 C C . ASN A 1 71 ? 14.307 6.606 2.620 1.00 82.94 71 ASN A C 1
ATOM 551 O O . ASN A 1 71 ? 15.024 7.390 3.251 1.00 82.94 71 ASN A O 1
ATOM 555 N N . THR A 1 72 ? 13.724 6.955 1.473 1.00 77.31 72 THR A N 1
ATOM 556 C CA . THR A 1 72 ? 13.961 8.251 0.817 1.00 77.31 72 THR A CA 1
ATOM 557 C C . THR A 1 72 ? 13.105 9.357 1.427 1.00 77.31 72 THR A C 1
ATOM 559 O O . THR A 1 72 ? 13.525 10.515 1.486 1.00 77.31 72 THR A O 1
ATOM 562 N N . PHE A 1 73 ? 11.921 9.008 1.926 1.00 71.19 73 PHE A N 1
ATOM 563 C CA . PHE A 1 73 ? 10.897 9.974 2.295 1.00 71.19 73 PHE A CA 1
ATOM 564 C C . PHE A 1 73 ? 10.769 10.091 3.817 1.00 71.19 73 PHE A C 1
ATOM 566 O O . PHE A 1 73 ? 9.948 9.444 4.460 1.00 71.19 73 PHE A O 1
ATOM 573 N N . ASP A 1 74 ? 11.633 10.915 4.408 1.00 64.12 74 ASP A N 1
ATOM 574 C CA . ASP A 1 74 ? 11.534 11.310 5.815 1.00 64.12 74 ASP A CA 1
ATOM 575 C C . ASP A 1 74 ? 10.446 12.386 6.001 1.00 64.12 74 ASP A C 1
ATOM 577 O O . ASP A 1 74 ? 10.170 13.174 5.099 1.00 64.12 74 ASP A O 1
ATOM 581 N N . ALA A 1 75 ? 9.845 12.452 7.188 1.00 54.56 75 ALA A N 1
ATOM 582 C CA . ALA A 1 75 ? 8.631 13.211 7.498 1.00 54.56 75 ALA A CA 1
ATOM 583 C C . ALA A 1 75 ? 8.781 14.752 7.459 1.00 54.56 75 ALA A C 1
ATOM 585 O O . ALA A 1 75 ? 7.865 15.475 7.861 1.00 54.56 75 ALA A O 1
ATOM 586 N N . LYS A 1 76 ? 9.914 15.292 6.988 1.00 54.25 76 LYS A N 1
ATOM 587 C CA . LYS A 1 76 ? 10.089 16.737 6.787 1.00 54.25 76 LYS A CA 1
ATOM 588 C C . LYS A 1 76 ? 9.566 17.133 5.409 1.00 54.25 76 LYS A C 1
ATOM 590 O O . LYS A 1 76 ? 10.253 16.987 4.404 1.00 54.25 76 LYS A O 1
ATOM 595 N N . GLY A 1 77 ? 8.329 17.631 5.424 1.00 53.25 77 GLY A N 1
ATOM 596 C CA . GLY A 1 77 ? 7.520 18.034 4.277 1.00 53.25 77 GLY A CA 1
ATOM 597 C C . GLY A 1 77 ? 8.247 18.898 3.250 1.00 53.25 77 GLY A C 1
ATOM 598 O O . GLY A 1 77 ? 8.347 20.114 3.399 1.00 53.25 77 GLY A O 1
ATOM 599 N N . SER A 1 78 ? 8.695 18.239 2.188 1.00 56.41 78 SER A N 1
ATOM 600 C CA . SER A 1 78 ? 8.896 18.835 0.876 1.00 56.41 78 SER A CA 1
ATOM 601 C C . SER A 1 78 ? 7.661 18.511 0.030 1.00 56.41 78 SER A C 1
ATOM 603 O O . SER A 1 78 ? 7.223 17.359 0.010 1.00 56.41 78 SER A O 1
ATOM 605 N N . ASP A 1 79 ? 7.096 19.506 -0.656 1.00 61.31 79 ASP A N 1
ATOM 606 C CA . ASP A 1 79 ? 5.934 19.330 -1.545 1.00 61.31 79 ASP A CA 1
ATOM 607 C C . ASP A 1 79 ? 6.204 18.294 -2.662 1.00 61.31 79 ASP A C 1
ATOM 609 O O . ASP A 1 79 ? 5.290 17.586 -3.084 1.00 61.31 79 ASP A O 1
ATOM 613 N N . ASP A 1 80 ? 7.475 18.118 -3.040 1.00 67.25 80 ASP A N 1
ATOM 614 C CA . ASP A 1 80 ? 7.983 17.123 -4.004 1.00 67.25 80 ASP A CA 1
ATOM 615 C C . ASP A 1 80 ? 7.659 15.665 -3.601 1.00 67.25 80 ASP A C 1
ATOM 617 O O . ASP A 1 80 ? 7.443 14.780 -4.433 1.00 67.25 80 ASP A O 1
ATOM 621 N N . LEU A 1 81 ? 7.550 15.408 -2.293 1.00 76.50 81 LEU A N 1
ATOM 622 C CA . LEU A 1 81 ? 7.253 14.080 -1.747 1.00 76.50 81 LEU A CA 1
ATOM 623 C C . LEU A 1 81 ? 5.801 13.677 -1.981 1.00 76.50 81 LEU A C 1
ATOM 625 O O . LEU A 1 81 ? 5.508 12.531 -2.319 1.00 76.50 81 LEU A O 1
ATOM 629 N N . THR A 1 82 ? 4.890 14.633 -1.801 1.00 79.94 82 THR A N 1
ATOM 630 C CA . THR A 1 82 ? 3.456 14.400 -1.985 1.00 79.94 82 THR A CA 1
ATOM 631 C C . THR A 1 82 ? 3.173 14.063 -3.441 1.00 79.94 82 THR A C 1
ATOM 633 O O . THR A 1 82 ? 2.467 13.094 -3.712 1.00 79.94 82 THR A O 1
ATOM 636 N N . ASP A 1 83 ? 3.769 14.812 -4.370 1.00 82.81 83 ASP A N 1
ATOM 637 C CA . ASP A 1 83 ? 3.624 14.575 -5.806 1.00 82.81 83 ASP A CA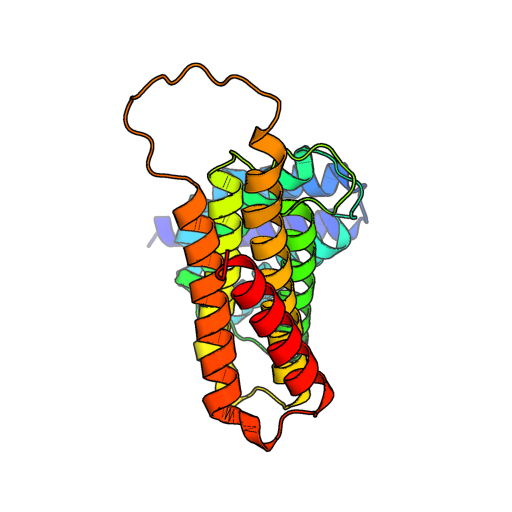 1
ATOM 638 C C . ASP A 1 83 ? 4.124 13.176 -6.194 1.00 82.81 83 ASP A C 1
ATOM 640 O O . ASP A 1 83 ? 3.370 12.361 -6.737 1.00 82.81 83 ASP A O 1
ATOM 644 N N . THR A 1 84 ? 5.339 12.828 -5.759 1.00 86.50 84 THR A N 1
ATOM 645 C CA . THR A 1 84 ? 5.925 11.503 -5.995 1.00 86.50 84 THR A CA 1
ATOM 646 C C . THR A 1 84 ? 5.021 10.373 -5.488 1.00 86.50 84 THR A C 1
ATOM 648 O O . THR A 1 84 ? 4.807 9.384 -6.194 1.00 86.50 84 THR A O 1
ATOM 651 N N . PHE A 1 85 ? 4.410 10.516 -4.307 1.00 86.62 85 PHE A N 1
ATOM 652 C CA . PHE A 1 85 ? 3.470 9.516 -3.789 1.00 86.62 85 PHE A CA 1
ATOM 653 C C . PHE A 1 85 ? 2.171 9.420 -4.572 1.00 86.62 85 PHE A C 1
ATOM 655 O O . PHE A 1 85 ? 1.642 8.315 -4.737 1.00 86.62 85 PHE A O 1
ATOM 662 N N . THR A 1 86 ? 1.658 10.542 -5.075 1.00 88.19 86 THR A N 1
ATOM 663 C CA . THR A 1 86 ? 0.455 10.521 -5.912 1.00 88.19 86 THR A CA 1
ATOM 664 C C . THR A 1 86 ? 0.663 9.808 -7.243 1.00 88.19 86 THR A C 1
ATOM 666 O O . THR A 1 86 ? -0.311 9.312 -7.806 1.00 88.19 86 THR A O 1
ATOM 669 N N . HIS A 1 87 ? 1.911 9.673 -7.699 1.00 89.81 87 HIS A N 1
ATOM 670 C CA . HIS A 1 87 ? 2.284 8.888 -8.877 1.00 89.81 87 HIS A CA 1
ATOM 671 C C . HIS A 1 87 ? 2.685 7.442 -8.547 1.00 89.81 87 HIS A C 1
ATOM 673 O O . HIS A 1 87 ? 2.329 6.519 -9.283 1.00 89.81 87 HIS A O 1
ATOM 679 N N . LEU A 1 88 ? 3.368 7.219 -7.422 1.00 92.38 88 LEU A N 1
ATOM 680 C CA . LEU A 1 88 ? 3.799 5.887 -6.995 1.00 92.38 88 LEU A CA 1
ATOM 681 C C . LEU A 1 88 ? 2.620 4.994 -6.570 1.00 92.38 88 LEU A C 1
ATOM 683 O O . LEU A 1 88 ? 2.588 3.810 -6.908 1.00 92.38 88 LEU A O 1
ATOM 687 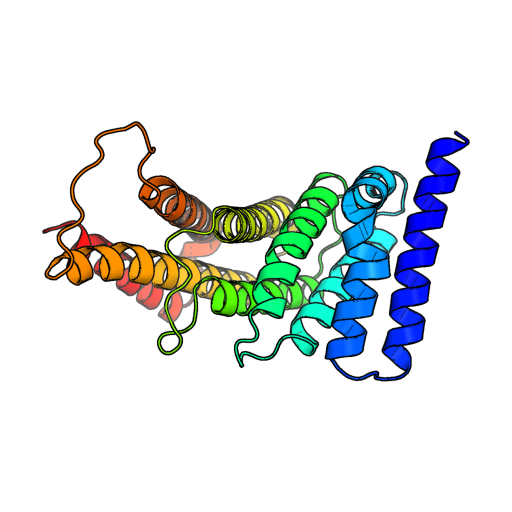N N . SER A 1 89 ? 1.633 5.554 -5.864 1.00 92.19 89 SER A N 1
ATOM 688 C CA . SER A 1 89 ? 0.477 4.794 -5.361 1.00 92.19 89 SER A CA 1
ATOM 689 C C . SER A 1 89 ? -0.355 4.149 -6.488 1.00 92.19 89 SER A C 1
ATOM 691 O O . SER A 1 89 ? -0.613 2.945 -6.395 1.00 92.19 89 SER A O 1
ATOM 693 N N . PRO A 1 90 ? -0.720 4.862 -7.581 1.00 92.44 90 PRO A N 1
ATOM 694 C CA . PRO A 1 90 ? -1.369 4.253 -8.744 1.00 92.44 90 PRO A CA 1
ATOM 695 C C . PRO A 1 90 ? -0.554 3.132 -9.379 1.00 92.44 90 PRO A C 1
ATOM 697 O O . PRO A 1 90 ? -1.104 2.076 -9.675 1.00 92.44 90 PRO A O 1
ATOM 700 N N . LEU A 1 91 ? 0.755 3.338 -9.563 1.00 94.81 91 LEU A N 1
ATOM 701 C CA . LEU A 1 91 ? 1.631 2.346 -10.182 1.00 94.81 91 LEU A CA 1
ATOM 702 C C . LEU A 1 91 ? 1.606 1.031 -9.398 1.00 94.81 91 LEU A C 1
ATOM 704 O O . LEU A 1 91 ? 1.355 -0.031 -9.968 1.00 94.81 91 LEU A O 1
ATOM 708 N N . ILE A 1 92 ? 1.829 1.100 -8.084 1.00 95.19 92 ILE A N 1
ATOM 709 C CA . ILE A 1 92 ? 1.839 -0.093 -7.234 1.00 95.19 92 ILE A CA 1
ATOM 710 C C . ILE A 1 92 ? 0.456 -0.744 -7.207 1.00 95.19 92 ILE A C 1
ATOM 712 O O . ILE A 1 92 ? 0.349 -1.972 -7.303 1.00 95.19 92 ILE A O 1
ATOM 716 N N . HIS A 1 93 ? -0.599 0.063 -7.111 1.00 95.50 93 HIS A N 1
ATOM 717 C CA . HIS A 1 93 ? -1.971 -0.417 -7.146 1.00 95.50 93 HIS A CA 1
ATOM 718 C C . HIS A 1 93 ? -2.278 -1.176 -8.437 1.00 95.50 93 HIS A C 1
ATOM 720 O O . HIS A 1 93 ? -2.813 -2.281 -8.370 1.00 95.50 93 HIS A O 1
ATOM 726 N N . ASP A 1 94 ? -1.911 -0.638 -9.596 1.00 95.38 94 ASP A N 1
ATOM 727 C CA . ASP A 1 94 ? -2.243 -1.211 -10.901 1.00 95.38 94 ASP A CA 1
ATOM 728 C C . ASP A 1 94 ? -1.362 -2.408 -11.271 1.00 95.38 94 ASP A C 1
ATOM 730 O O . ASP A 1 94 ? -1.823 -3.318 -11.963 1.00 95.38 94 ASP A O 1
ATOM 734 N N . VAL A 1 95 ? -0.120 -2.462 -10.784 1.00 94.62 95 VAL A N 1
ATOM 735 C CA . VAL A 1 95 ? 0.728 -3.662 -10.880 1.00 94.62 95 VAL A CA 1
ATOM 736 C C . VAL A 1 95 ? 0.165 -4.769 -9.992 1.00 94.62 95 VAL A C 1
ATOM 738 O O . VAL A 1 95 ? -0.051 -5.888 -10.465 1.00 94.62 95 VAL A O 1
ATOM 741 N N . SER A 1 96 ? -0.175 -4.447 -8.739 1.00 93.56 96 SER A N 1
ATOM 742 C CA . SER A 1 96 ? -0.819 -5.390 -7.816 1.00 93.56 96 SER A CA 1
ATOM 743 C C . SER A 1 96 ? -2.143 -5.887 -8.401 1.00 93.56 96 SER A C 1
ATOM 745 O O . SER A 1 96 ? -2.379 -7.085 -8.407 1.00 93.56 96 SER A O 1
ATOM 747 N N . HIS A 1 97 ? -2.927 -4.973 -8.994 1.00 92.25 97 HIS A N 1
ATOM 748 C CA . HIS A 1 97 ? -3.892 -5.105 -10.102 1.00 92.25 97 HIS A CA 1
ATOM 749 C C . HIS A 1 97 ? -3.856 -6.349 -10.994 1.00 92.25 97 HIS A C 1
ATOM 751 O O . HIS A 1 97 ? -4.854 -7.026 -11.272 1.00 92.25 97 HIS A O 1
ATOM 757 N N . ARG A 1 98 ? -2.668 -6.598 -11.518 1.00 92.94 98 ARG A N 1
ATOM 758 C CA . ARG A 1 98 ? -2.455 -7.404 -12.715 1.00 92.94 98 ARG A CA 1
ATOM 759 C C . ARG A 1 98 ? -1.655 -8.656 -12.416 1.00 92.94 98 ARG A C 1
ATOM 761 O O . ARG A 1 98 ? -1.827 -9.655 -13.104 1.00 92.94 98 ARG A O 1
ATOM 768 N N . VAL A 1 99 ? -0.843 -8.611 -11.367 1.00 92.44 99 VAL A N 1
ATOM 769 C CA . VAL A 1 99 ? 0.035 -9.697 -10.950 1.00 92.44 99 VAL A CA 1
ATOM 770 C C . VAL A 1 99 ? -0.298 -10.080 -9.515 1.00 92.44 99 VAL A C 1
ATOM 772 O O . VAL A 1 99 ? -0.425 -9.228 -8.638 1.00 92.44 99 VAL A O 1
ATOM 775 N N . SER A 1 100 ? -0.462 -11.376 -9.257 1.00 91.44 100 SER A N 1
ATOM 776 C CA . SER A 1 100 ? -0.609 -11.869 -7.887 1.00 91.44 100 SER A CA 1
ATOM 777 C C . SER A 1 100 ? 0.748 -11.798 -7.191 1.00 91.44 100 SER A C 1
ATOM 779 O O . SER A 1 100 ? 1.586 -12.668 -7.413 1.00 91.44 100 SER A O 1
ATOM 781 N N . LEU A 1 101 ? 0.965 -10.764 -6.376 1.00 91.75 101 LEU A N 1
ATOM 782 C CA . LEU A 1 101 ? 2.223 -10.594 -5.651 1.00 91.75 101 LEU A CA 1
ATOM 783 C C . LEU A 1 101 ? 2.423 -11.712 -4.618 1.00 91.75 101 LEU A C 1
ATOM 785 O O . LEU A 1 101 ? 1.503 -12.079 -3.881 1.00 91.75 101 LEU A O 1
ATOM 789 N N . GLU A 1 102 ? 3.639 -12.242 -4.556 1.00 91.31 102 GLU A N 1
ATOM 790 C CA . GLU A 1 102 ? 4.024 -13.342 -3.672 1.00 91.31 102 GLU A CA 1
ATOM 791 C C . GLU A 1 102 ? 4.425 -12.809 -2.291 1.00 91.31 102 GLU A C 1
ATOM 793 O O . GLU A 1 102 ? 5.600 -12.688 -1.951 1.00 91.31 102 GLU A O 1
ATOM 798 N N . ILE A 1 103 ? 3.421 -12.461 -1.485 1.00 91.38 103 ILE A N 1
ATOM 799 C CA . ILE A 1 103 ? 3.634 -11.880 -0.156 1.00 91.38 103 ILE A CA 1
ATOM 800 C C . ILE A 1 103 ? 4.014 -12.953 0.876 1.00 91.38 103 ILE A C 1
ATOM 802 O O . ILE A 1 103 ? 3.381 -14.007 0.999 1.00 91.38 103 ILE A O 1
ATOM 806 N N . ASN A 1 104 ? 5.046 -12.634 1.646 1.00 90.69 104 ASN A N 1
ATOM 807 C CA . ASN A 1 104 ? 5.518 -13.320 2.846 1.00 90.69 104 ASN A CA 1
ATOM 808 C C . ASN A 1 104 ? 5.465 -12.362 4.067 1.00 90.69 104 ASN A C 1
ATOM 810 O O . ASN A 1 104 ? 5.238 -11.162 3.879 1.00 90.69 104 ASN A O 1
ATOM 814 N N . PRO A 1 105 ? 5.721 -12.835 5.302 1.00 89.06 105 PRO A N 1
ATOM 815 C CA . PRO A 1 105 ? 5.598 -11.990 6.491 1.00 89.06 105 PRO A CA 1
ATOM 816 C C . PRO A 1 105 ? 6.455 -10.717 6.490 1.00 89.06 105 PRO A C 1
ATOM 818 O O . PRO A 1 105 ? 5.987 -9.662 6.915 1.00 89.06 105 PRO A O 1
ATOM 821 N N . SER A 1 106 ? 7.695 -10.774 5.989 1.00 90.06 106 SER A N 1
ATOM 822 C CA . SER A 1 106 ? 8.575 -9.597 5.960 1.00 90.06 106 SER A CA 1
ATOM 823 C C . SER A 1 106 ? 8.121 -8.569 4.923 1.00 90.06 106 SER A C 1
ATOM 825 O O . SER A 1 106 ? 8.058 -7.381 5.226 1.00 90.06 106 SER A O 1
ATOM 827 N N . SER A 1 107 ? 7.732 -9.018 3.727 1.00 91.50 107 SER A N 1
ATOM 828 C CA . SER A 1 107 ? 7.152 -8.148 2.696 1.00 91.50 107 SER A CA 1
ATOM 829 C C . SER A 1 107 ? 5.817 -7.537 3.133 1.00 91.50 107 SER A C 1
ATOM 831 O O . SER A 1 107 ? 5.541 -6.385 2.817 1.00 91.50 107 SER A O 1
ATOM 833 N N . TRP A 1 108 ? 5.006 -8.264 3.910 1.00 92.25 108 TRP A N 1
ATOM 834 C CA . TRP A 1 108 ? 3.756 -7.744 4.459 1.00 92.25 108 TRP A CA 1
ATOM 835 C C . TRP A 1 108 ? 3.997 -6.595 5.440 1.00 92.25 108 TRP A C 1
ATOM 837 O O . TRP A 1 108 ? 3.379 -5.539 5.307 1.00 92.25 108 TRP A O 1
ATOM 847 N N . ALA A 1 109 ? 4.931 -6.776 6.379 1.00 92.19 109 ALA A N 1
ATOM 848 C CA . ALA A 1 109 ? 5.329 -5.721 7.307 1.00 92.19 109 ALA A CA 1
ATOM 849 C C . ALA A 1 109 ? 5.861 -4.490 6.556 1.00 92.19 109 ALA A C 1
ATOM 851 O O . ALA A 1 109 ? 5.384 -3.382 6.791 1.00 92.19 109 ALA A O 1
ATOM 852 N N . LEU A 1 110 ? 6.751 -4.695 5.575 1.00 92.44 110 LEU A N 1
ATOM 853 C CA . LEU A 1 110 ? 7.283 -3.616 4.740 1.00 92.44 110 LEU A CA 1
ATOM 854 C C . LEU A 1 110 ? 6.174 -2.837 4.020 1.00 92.44 110 LEU A C 1
ATOM 856 O O . LEU A 1 110 ? 6.224 -1.611 3.985 1.00 92.44 110 LEU A O 1
ATOM 860 N N . VAL A 1 111 ? 5.173 -3.522 3.458 1.00 93.19 111 VAL A N 1
ATOM 861 C CA . VAL A 1 111 ? 4.037 -2.876 2.779 1.00 93.19 111 VAL A CA 1
ATOM 862 C C . VAL A 1 111 ? 3.234 -2.010 3.747 1.00 93.19 111 VAL A C 1
ATOM 864 O O . VAL A 1 111 ? 2.926 -0.863 3.415 1.00 93.19 111 VAL A O 1
ATOM 867 N N . LEU A 1 112 ? 2.897 -2.533 4.931 1.00 92.88 112 LEU A N 1
ATOM 868 C CA . LEU A 1 112 ? 2.129 -1.787 5.932 1.00 92.88 112 LEU A CA 1
ATOM 869 C C . LEU A 1 112 ? 2.904 -0.580 6.463 1.00 92.88 112 LEU A C 1
ATOM 871 O O . LEU A 1 112 ? 2.334 0.507 6.549 1.00 92.88 112 LEU A O 1
ATOM 875 N N . ASP A 1 113 ? 4.191 -0.745 6.763 1.00 90.75 113 ASP A N 1
ATOM 876 C CA . ASP A 1 113 ? 5.044 0.340 7.250 1.00 90.75 113 ASP A CA 1
ATOM 877 C C . ASP A 1 113 ? 5.212 1.418 6.171 1.00 90.75 113 ASP A C 1
ATOM 879 O O . ASP A 1 113 ? 4.937 2.598 6.412 1.00 90.75 113 ASP A O 1
ATOM 883 N N . SER A 1 114 ? 5.561 1.010 4.945 1.00 90.25 114 SER A N 1
ATOM 884 C CA . SER A 1 114 ? 5.739 1.915 3.803 1.00 90.25 114 SER A CA 1
ATOM 885 C C . SER A 1 114 ? 4.480 2.730 3.543 1.00 90.25 114 SER A C 1
ATOM 887 O O . SER A 1 114 ? 4.533 3.960 3.554 1.00 90.25 114 SER A O 1
ATOM 889 N N . PHE A 1 115 ? 3.327 2.073 3.390 1.00 91.81 115 PHE A N 1
ATOM 890 C CA . PHE A 1 115 ? 2.068 2.786 3.204 1.00 91.81 115 PHE A CA 1
ATOM 891 C C . PHE A 1 115 ? 1.662 3.602 4.429 1.00 91.81 115 PHE A C 1
ATOM 893 O O . PHE A 1 115 ? 1.108 4.683 4.256 1.00 91.81 115 PHE A O 1
ATOM 900 N N . GLY A 1 116 ? 1.954 3.150 5.650 1.00 89.50 116 GLY A N 1
ATOM 901 C CA . GLY A 1 116 ? 1.662 3.898 6.874 1.00 89.50 116 GLY A CA 1
ATOM 902 C C . GLY A 1 116 ? 2.340 5.259 6.857 1.00 89.50 116 GLY A C 1
ATOM 903 O O . GLY A 1 116 ? 1.685 6.287 7.028 1.00 89.50 116 GLY A O 1
ATOM 904 N N . ARG A 1 117 ? 3.633 5.281 6.527 1.00 85.62 117 ARG A N 1
ATOM 905 C CA . ARG A 1 117 ? 4.399 6.524 6.388 1.00 85.62 117 ARG A CA 1
ATOM 906 C C . ARG A 1 117 ? 3.939 7.376 5.207 1.00 85.62 117 ARG A C 1
ATOM 908 O O . ARG A 1 117 ? 3.829 8.590 5.365 1.00 85.62 117 ARG A O 1
ATOM 915 N N . MET A 1 118 ? 3.637 6.775 4.052 1.00 86.25 118 MET A N 1
ATOM 916 C CA . MET A 1 118 ? 3.073 7.522 2.916 1.00 86.25 118 MET A CA 1
ATOM 917 C C . MET A 1 118 ? 1.774 8.218 3.319 1.00 86.25 118 MET A C 1
ATOM 919 O O . MET A 1 118 ? 1.599 9.404 3.057 1.00 86.25 118 MET A O 1
ATOM 923 N N . LEU A 1 119 ? 0.879 7.504 4.000 1.00 86.94 119 LEU A N 1
ATOM 924 C CA . LEU A 1 119 ? -0.396 8.043 4.453 1.00 86.94 119 LEU A CA 1
ATOM 925 C C . LEU A 1 119 ? -0.210 9.124 5.520 1.00 86.94 119 LEU A C 1
ATOM 927 O O . LEU A 1 119 ? -0.897 10.134 5.443 1.00 86.94 119 LEU A O 1
ATOM 931 N N . GLU A 1 120 ? 0.738 8.991 6.453 1.00 84.12 120 GLU A N 1
ATOM 932 C CA . GLU A 1 120 ? 1.072 10.074 7.395 1.00 84.12 120 GLU A CA 1
ATOM 933 C C . GLU A 1 120 ? 1.484 11.371 6.678 1.00 84.12 120 GLU A C 1
ATOM 935 O O . GLU A 1 120 ? 1.099 12.465 7.102 1.00 84.12 120 GLU A O 1
ATOM 940 N N . ILE A 1 121 ? 2.254 11.259 5.590 1.00 80.19 121 ILE A N 1
ATOM 941 C CA . ILE A 1 121 ? 2.669 12.407 4.774 1.00 80.19 121 ILE A CA 1
ATOM 942 C C . ILE A 1 121 ? 1.471 12.966 4.001 1.00 80.19 121 ILE A C 1
ATOM 944 O O . ILE A 1 121 ? 1.239 14.173 4.030 1.00 80.19 121 ILE A O 1
ATOM 948 N N . LEU A 1 122 ? 0.678 12.094 3.370 1.00 80.56 122 LEU A N 1
ATOM 949 C CA . LEU A 1 122 ? -0.491 12.480 2.580 1.00 80.56 122 LEU A CA 1
ATOM 950 C C . LEU A 1 122 ? -1.584 13.136 3.431 1.00 80.56 122 LEU A C 1
ATOM 952 O O . LEU A 1 122 ? -2.131 14.141 2.997 1.00 80.56 122 LEU A O 1
ATOM 956 N N . PHE A 1 123 ? -1.880 12.624 4.630 1.00 77.06 123 PHE A N 1
ATOM 957 C CA . PHE A 1 123 ? -2.832 13.239 5.564 1.00 77.06 123 PHE A CA 1
ATOM 958 C C . PHE A 1 123 ? -2.298 14.539 6.185 1.00 77.06 123 PHE A C 1
ATOM 960 O O . PHE A 1 123 ? -3.082 15.316 6.716 1.00 77.06 123 PHE A O 1
ATOM 967 N N . GLY A 1 124 ? -0.991 14.812 6.088 1.00 68.50 124 GLY A N 1
ATOM 968 C CA . GLY A 1 124 ? -0.372 16.018 6.623 1.00 68.50 124 GLY A CA 1
ATOM 969 C C . GLY A 1 124 ? -0.340 16.008 8.150 1.00 68.50 124 GLY A C 1
ATOM 970 O O . GLY A 1 124 ? -1.244 16.497 8.819 1.00 68.50 124 GLY A O 1
ATOM 971 N N . LYS A 1 125 ? 0.733 15.477 8.741 1.00 53.56 125 LYS A N 1
ATOM 972 C CA . LYS A 1 125 ? 0.909 15.448 10.201 1.00 53.56 125 LYS A CA 1
ATOM 973 C C . LYS A 1 125 ? 0.781 16.853 10.817 1.00 53.56 125 LYS A C 1
ATOM 975 O O . LYS A 1 125 ? 1.669 17.676 10.627 1.00 53.56 125 LYS A O 1
ATOM 980 N N . ALA A 1 126 ? -0.328 17.088 11.528 1.00 42.72 126 ALA A N 1
ATOM 981 C CA . ALA A 1 126 ? -0.696 18.047 12.595 1.00 42.72 126 ALA A CA 1
ATOM 982 C C . ALA A 1 126 ? -0.005 19.431 12.779 1.00 42.72 126 ALA A C 1
ATOM 984 O O . ALA A 1 126 ? -0.381 20.146 13.705 1.00 42.72 126 ALA A O 1
ATOM 985 N N . GLY A 1 127 ? 0.955 19.863 11.958 1.00 44.16 127 GLY A N 1
ATOM 986 C CA . GLY A 1 127 ? 1.768 21.058 12.227 1.00 44.16 127 GLY A CA 1
ATOM 987 C C . GLY A 1 127 ? 2.297 21.823 11.011 1.00 44.16 127 GLY A C 1
ATOM 988 O O . GLY A 1 127 ? 2.859 22.898 11.197 1.00 44.16 127 GLY A O 1
ATOM 989 N N . SER A 1 128 ? 2.105 21.338 9.780 1.00 45.69 128 SER A N 1
ATOM 990 C CA . SER A 1 128 ? 2.422 22.101 8.561 1.00 45.69 128 SER A CA 1
ATOM 991 C C . SER A 1 128 ? 1.141 22.446 7.802 1.00 45.69 128 SER A C 1
ATOM 993 O O . SER A 1 128 ? 0.144 21.737 7.931 1.00 45.69 128 SER A O 1
ATOM 995 N N . LYS A 1 129 ? 1.146 23.569 7.069 1.00 46.56 129 LYS A N 1
ATOM 996 C CA . LYS A 1 129 ? -0.016 24.138 6.357 1.00 46.56 129 LYS A CA 1
ATOM 997 C C . LYS A 1 129 ? -0.859 23.032 5.709 1.00 46.56 129 LYS A C 1
ATOM 999 O O . LYS A 1 129 ? -0.377 22.304 4.851 1.00 46.56 129 LYS A O 1
ATOM 1004 N N . ARG A 1 130 ? -2.119 22.919 6.145 1.00 52.47 130 ARG A N 1
ATOM 1005 C CA . ARG A 1 130 ? -3.092 21.920 5.681 1.00 52.47 130 ARG A CA 1
ATOM 1006 C C . ARG A 1 130 ? -3.445 22.152 4.208 1.00 52.47 130 ARG A C 1
ATOM 1008 O O . ARG A 1 130 ? -4.431 22.812 3.897 1.00 52.47 130 ARG A O 1
ATOM 1015 N N . THR A 1 131 ? -2.645 21.599 3.302 1.00 50.59 131 THR A N 1
ATOM 1016 C CA . THR A 1 131 ? -2.904 21.581 1.848 1.00 50.59 131 THR A CA 1
ATOM 1017 C C . THR A 1 131 ? -3.802 20.400 1.438 1.00 50.59 131 THR A C 1
ATOM 1019 O O . THR A 1 131 ? -4.196 20.281 0.280 1.00 50.59 131 THR A O 1
ATOM 1022 N N . PHE A 1 132 ? -4.157 19.528 2.392 1.00 52.62 132 PHE A N 1
ATOM 1023 C CA . PHE A 1 132 ? -4.917 18.291 2.181 1.00 52.62 132 PHE A CA 1
ATOM 1024 C C . PHE A 1 132 ? -6.307 18.512 1.567 1.00 52.62 132 PHE A C 1
ATOM 1026 O O . PHE A 1 132 ? -6.765 17.737 0.726 1.00 52.62 132 PHE A O 1
ATOM 1033 N N . LEU A 1 133 ? -6.973 19.606 1.948 1.00 51.84 133 LEU A N 1
ATOM 1034 C CA . LEU A 1 133 ? -8.398 19.836 1.707 1.00 51.84 133 LEU A CA 1
ATOM 1035 C C . LEU A 1 133 ? -8.708 20.322 0.272 1.00 51.84 133 LEU A C 1
ATOM 1037 O O . LEU A 1 133 ? -9.375 21.332 0.050 1.00 51.84 133 LEU A O 1
ATOM 1041 N N . GLY A 1 134 ? -8.216 19.619 -0.747 1.00 56.75 134 GLY A N 1
ATOM 1042 C CA . GLY A 1 134 ? -8.513 19.966 -2.138 1.00 56.75 134 GLY A CA 1
ATOM 1043 C C . GLY A 1 134 ? -7.815 19.146 -3.214 1.00 56.75 134 GLY A C 1
ATOM 1044 O O . GLY A 1 134 ? -8.235 19.229 -4.370 1.00 56.75 134 GLY A O 1
ATOM 1045 N N . ASN A 1 135 ? -6.798 18.353 -2.869 1.00 73.75 135 ASN A N 1
ATOM 1046 C CA . ASN A 1 135 ? -6.036 17.609 -3.863 1.00 73.75 135 ASN A CA 1
ATOM 1047 C C . ASN A 1 135 ? -6.681 16.241 -4.161 1.00 73.75 135 ASN A C 1
ATOM 1049 O O . ASN A 1 135 ? -6.532 15.274 -3.416 1.00 73.75 135 ASN A O 1
ATOM 1053 N N . VAL A 1 136 ? -7.395 16.157 -5.288 1.00 80.38 136 VAL A N 1
ATOM 1054 C CA . VAL A 1 136 ? -8.028 14.918 -5.780 1.00 80.38 136 VAL A CA 1
ATOM 1055 C C . VAL A 1 136 ? -7.002 13.797 -5.986 1.00 80.38 136 VAL A C 1
ATOM 1057 O O . VAL A 1 136 ? -7.332 12.629 -5.782 1.00 80.38 136 VAL A O 1
ATOM 1060 N N . ALA A 1 137 ? -5.762 14.130 -6.359 1.00 83.31 137 ALA A N 1
ATOM 1061 C CA . ALA A 1 137 ? -4.704 13.142 -6.547 1.00 83.31 137 ALA A CA 1
ATOM 1062 C C . ALA A 1 137 ? -4.284 12.498 -5.216 1.00 83.31 137 ALA A C 1
ATOM 1064 O O . ALA A 1 137 ? -4.093 11.287 -5.168 1.00 83.31 137 ALA A O 1
ATOM 1065 N N . VAL A 1 138 ? -4.243 13.269 -4.125 1.00 83.81 138 VAL A N 1
ATOM 1066 C CA . VAL A 1 138 ? -3.927 12.763 -2.776 1.00 83.81 138 VAL A CA 1
ATOM 1067 C C . VAL A 1 138 ? -4.991 11.783 -2.292 1.00 83.81 138 VAL A C 1
ATOM 1069 O O . VAL A 1 138 ? -4.674 10.677 -1.867 1.00 83.81 138 VAL A O 1
ATOM 1072 N N . ILE A 1 139 ? -6.267 12.148 -2.415 1.00 84.00 139 ILE A N 1
ATOM 1073 C CA . ILE A 1 139 ? -7.379 11.271 -2.021 1.00 84.00 139 ILE A CA 1
ATOM 1074 C C . ILE A 1 139 ? -7.382 9.985 -2.860 1.00 84.00 139 ILE A C 1
ATOM 1076 O O . ILE A 1 139 ? -7.581 8.891 -2.330 1.00 84.00 139 ILE A O 1
ATOM 1080 N N . ARG A 1 140 ? -7.115 10.097 -4.168 1.00 87.81 140 ARG A N 1
ATOM 1081 C CA . ARG A 1 140 ? -6.955 8.936 -5.051 1.00 87.81 140 ARG A CA 1
ATOM 1082 C C . ARG A 1 140 ? -5.806 8.038 -4.591 1.00 87.81 140 ARG A C 1
ATOM 1084 O O . ARG A 1 140 ? -6.005 6.830 -4.522 1.00 87.81 140 ARG A O 1
ATOM 1091 N N . ALA A 1 141 ? -4.658 8.617 -4.246 1.00 89.00 141 ALA A N 1
ATOM 1092 C CA . ALA A 1 141 ? -3.501 7.876 -3.758 1.00 89.00 141 ALA A CA 1
ATOM 1093 C C . ALA A 1 141 ? -3.827 7.110 -2.466 1.00 89.00 141 ALA A C 1
ATOM 1095 O O . ALA A 1 141 ? -3.560 5.916 -2.386 1.00 89.00 141 ALA A O 1
ATOM 1096 N N . ILE A 1 142 ? -4.511 7.746 -1.505 1.00 90.19 142 ILE A N 1
ATOM 1097 C CA . ILE A 1 142 ? -4.970 7.091 -0.266 1.00 90.19 142 ILE A CA 1
ATOM 1098 C C . ILE A 1 142 ? -5.867 5.888 -0.581 1.00 90.19 142 ILE A C 1
ATOM 1100 O O . ILE A 1 142 ? -5.647 4.787 -0.068 1.00 90.19 142 ILE A O 1
ATOM 1104 N N . ASN A 1 143 ? -6.857 6.082 -1.455 1.00 90.12 143 ASN A N 1
ATOM 1105 C CA . ASN A 1 143 ? -7.758 5.013 -1.878 1.00 90.12 143 ASN A CA 1
ATOM 1106 C C . ASN A 1 143 ? -7.016 3.873 -2.589 1.00 90.12 143 ASN A C 1
ATOM 1108 O O . ASN A 1 143 ? -7.339 2.707 -2.373 1.00 90.12 143 ASN A O 1
ATOM 1112 N N . GLN A 1 144 ? -6.001 4.180 -3.395 1.00 92.31 144 GLN A N 1
ATOM 1113 C CA . GLN A 1 144 ? -5.17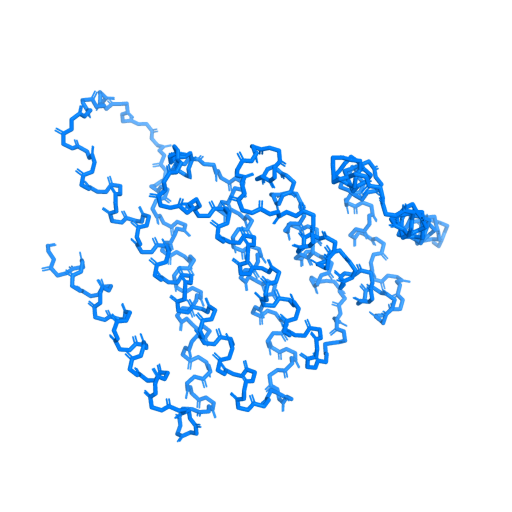0 3.182 -4.070 1.00 92.31 144 GLN A CA 1
ATOM 1114 C C . GLN A 1 144 ? -4.277 2.409 -3.093 1.00 92.31 144 GLN A C 1
ATOM 1116 O O . GLN A 1 144 ? -4.156 1.191 -3.231 1.00 92.31 144 GLN A O 1
ATOM 1121 N N . CYS A 1 145 ? -3.719 3.055 -2.066 1.00 92.75 145 CYS A N 1
ATOM 1122 C CA . CYS A 1 145 ? -3.005 2.365 -0.990 1.00 92.75 145 CYS A CA 1
ATOM 1123 C C . CYS A 1 145 ? -3.935 1.376 -0.271 1.00 92.75 145 CYS A C 1
ATOM 1125 O O . CYS A 1 145 ? -3.630 0.187 -0.182 1.00 92.75 145 CYS A O 1
ATOM 1127 N N . LEU A 1 146 ? -5.118 1.832 0.159 1.00 93.12 146 LEU A N 1
ATOM 1128 C CA . LEU A 1 146 ? -6.117 0.971 0.803 1.00 93.12 146 LEU A CA 1
ATOM 1129 C C . LEU A 1 146 ? -6.590 -0.169 -0.105 1.00 93.12 146 LEU A C 1
ATOM 1131 O O . LEU A 1 146 ? -6.657 -1.317 0.333 1.00 93.12 146 LEU A O 1
ATOM 1135 N N . GLY A 1 147 ? -6.881 0.123 -1.373 1.00 93.06 147 GLY A N 1
ATOM 1136 C CA . GLY A 1 147 ? -7.279 -0.874 -2.367 1.00 93.06 147 GLY A CA 1
ATOM 1137 C C . GLY A 1 147 ? -6.200 -1.934 -2.587 1.00 93.06 147 GLY A C 1
ATOM 1138 O O . GLY A 1 147 ? -6.504 -3.126 -2.654 1.00 93.06 147 GLY A O 1
ATOM 1139 N N . THR A 1 148 ? -4.930 -1.520 -2.609 1.00 94.06 148 THR A N 1
ATOM 1140 C CA . THR A 1 148 ? -3.783 -2.431 -2.698 1.00 94.06 148 THR A CA 1
ATOM 1141 C C . THR A 1 148 ? -3.721 -3.344 -1.481 1.00 94.06 148 THR A C 1
ATOM 1143 O O . THR A 1 148 ? -3.666 -4.561 -1.639 1.00 94.06 148 THR A O 1
ATOM 1146 N N . ILE A 1 149 ? -3.806 -2.793 -0.267 1.00 94.25 149 ILE A N 1
ATOM 1147 C CA . ILE A 1 149 ? -3.761 -3.592 0.967 1.00 94.25 149 ILE A CA 1
ATOM 1148 C C . ILE A 1 149 ? -4.943 -4.554 1.030 1.00 94.25 149 ILE A C 1
ATOM 1150 O O . ILE A 1 149 ? -4.748 -5.725 1.338 1.00 94.25 149 ILE A O 1
ATOM 1154 N N . LYS A 1 150 ? -6.154 -4.107 0.684 1.00 93.19 150 LYS A N 1
ATOM 1155 C CA . LYS A 1 150 ? -7.342 -4.969 0.623 1.00 93.19 150 LYS A CA 1
ATOM 1156 C C . LYS A 1 150 ? -7.135 -6.143 -0.330 1.00 93.19 150 LYS A C 1
ATOM 1158 O O . LYS A 1 150 ? -7.446 -7.285 0.008 1.00 93.19 150 LYS A O 1
ATOM 1163 N N . ARG A 1 151 ? -6.574 -5.882 -1.511 1.00 92.06 151 ARG A N 1
ATOM 1164 C CA . ARG A 1 151 ? -6.258 -6.929 -2.481 1.00 92.06 151 ARG A CA 1
ATOM 1165 C C . ARG A 1 151 ? -5.218 -7.903 -1.936 1.00 92.06 151 ARG A C 1
ATOM 1167 O O . ARG A 1 151 ? -5.444 -9.109 -1.984 1.00 92.06 151 ARG A O 1
ATOM 1174 N N . LEU A 1 152 ? -4.107 -7.402 -1.406 1.00 91.12 152 LEU A N 1
ATOM 1175 C CA . LEU A 1 152 ? -3.056 -8.248 -0.844 1.00 91.12 152 LEU A CA 1
ATOM 1176 C C . LEU A 1 152 ? -3.576 -9.074 0.334 1.00 91.12 152 LEU A C 1
ATOM 1178 O O . LEU A 1 152 ? -3.301 -10.268 0.398 1.00 91.12 152 LEU A O 1
ATOM 1182 N N . LEU A 1 153 ? -4.412 -8.488 1.193 1.00 90.19 153 LEU A N 1
ATOM 1183 C CA . LEU A 1 153 ? -5.085 -9.192 2.278 1.00 90.19 153 LEU A CA 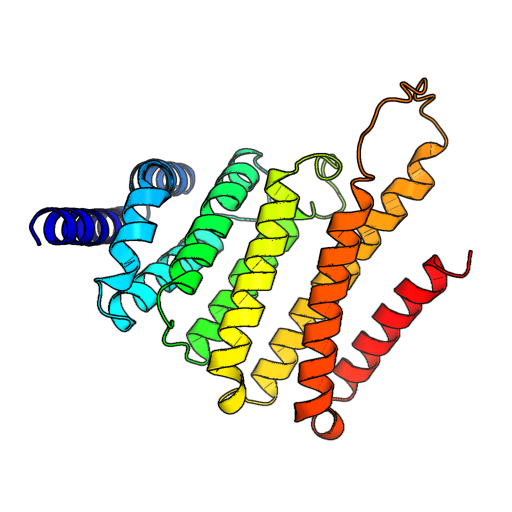1
ATOM 1184 C C . LEU A 1 153 ? -5.947 -10.337 1.747 1.00 90.19 153 LEU A C 1
ATOM 1186 O O . LEU A 1 153 ? -5.854 -11.438 2.272 1.00 90.19 153 LEU A O 1
ATOM 1190 N N . SER A 1 154 ? -6.726 -10.130 0.681 1.00 88.12 154 SER A N 1
ATOM 1191 C CA . SER A 1 154 ? -7.573 -11.194 0.117 1.00 88.12 154 SER A CA 1
ATOM 1192 C C . SER A 1 154 ? -6.777 -12.434 -0.325 1.00 88.12 154 SER A C 1
ATOM 1194 O O . SER A 1 154 ? -7.277 -13.556 -0.210 1.00 88.12 154 SER A O 1
ATOM 1196 N N . VAL A 1 155 ? -5.523 -12.235 -0.752 1.00 84.94 155 VAL A N 1
ATOM 1197 C CA . VAL A 1 155 ? -4.587 -13.291 -1.172 1.00 84.94 155 VAL A CA 1
ATOM 1198 C C . VAL A 1 155 ? -3.815 -13.870 0.022 1.00 84.94 155 VAL A C 1
ATOM 1200 O O . VAL A 1 155 ? -3.654 -15.086 0.131 1.00 84.94 155 VAL A O 1
ATOM 1203 N N . TYR A 1 156 ? -3.349 -13.014 0.934 1.00 85.94 156 TYR A N 1
ATOM 1204 C CA . TYR A 1 156 ? -2.438 -13.375 2.024 1.00 85.94 156 TYR A CA 1
ATOM 1205 C C . TYR A 1 156 ? -3.150 -13.822 3.312 1.00 85.94 156 TYR A C 1
ATOM 1207 O O . TYR A 1 156 ? -2.563 -14.522 4.133 1.00 85.94 156 TYR A O 1
ATOM 1215 N N . GLN A 1 157 ? -4.438 -13.512 3.473 1.00 81.62 157 GLN A N 1
ATOM 1216 C CA . GLN A 1 157 ? -5.180 -13.663 4.730 1.00 81.62 157 GLN A CA 1
ATOM 1217 C C . GLN A 1 157 ? -5.102 -15.036 5.399 1.00 81.62 157 GLN A C 1
ATOM 1219 O O . GLN A 1 157 ? -5.091 -15.117 6.624 1.00 81.62 157 GLN A O 1
ATOM 1224 N N . ARG A 1 158 ? -5.057 -16.126 4.620 1.00 80.19 158 ARG A N 1
ATOM 1225 C CA . ARG A 1 158 ? -5.001 -17.494 5.167 1.00 80.19 158 ARG A CA 1
ATOM 1226 C C . ARG A 1 158 ? -3.674 -17.799 5.862 1.00 80.19 158 ARG A C 1
ATOM 1228 O O . ARG A 1 158 ? -3.605 -18.751 6.628 1.00 80.19 158 ARG A O 1
ATOM 1235 N N . LYS A 1 159 ? -2.633 -17.021 5.563 1.00 83.38 159 LYS A N 1
ATOM 1236 C CA . LYS A 1 159 ? -1.278 -17.175 6.096 1.00 83.38 159 LYS A CA 1
ATOM 1237 C C . LYS A 1 159 ? -0.978 -16.189 7.231 1.00 83.38 159 LYS A C 1
ATOM 1239 O O . LYS A 1 159 ? 0.055 -16.337 7.870 1.00 83.38 159 LYS A O 1
ATOM 1244 N N . CYS A 1 160 ? -1.863 -15.220 7.493 1.00 84.12 160 CYS A N 1
ATOM 1245 C CA . CYS A 1 160 ? -1.641 -14.193 8.508 1.00 84.12 160 CYS A CA 1
ATOM 1246 C C . CYS A 1 160 ? -1.642 -14.774 9.927 1.00 84.12 160 CYS A C 1
ATOM 1248 O O . CYS A 1 160 ? -2.660 -15.252 10.432 1.00 84.12 160 CYS A O 1
ATOM 1250 N N . SER A 1 161 ? -0.512 -14.626 10.600 1.00 87.62 161 SER A N 1
ATOM 1251 C CA . SER A 1 161 ? -0.328 -14.832 12.030 1.00 87.62 161 SER A CA 1
ATOM 1252 C C . SER A 1 161 ? -1.094 -13.799 12.877 1.00 87.62 161 SER A C 1
ATOM 1254 O O . SER A 1 161 ? -1.477 -12.726 12.391 1.00 87.62 161 SER A O 1
ATOM 1256 N N . PRO A 1 162 ? -1.303 -14.065 14.180 1.00 86.19 162 PRO A N 1
ATOM 1257 C CA . PRO A 1 162 ? -1.907 -13.094 15.094 1.00 86.19 162 PRO A CA 1
ATOM 1258 C C . PRO A 1 162 ? -1.169 -11.746 15.142 1.00 86.19 162 PRO A C 1
ATOM 1260 O O . PRO A 1 162 ? -1.813 -10.699 15.185 1.00 86.19 162 PRO A O 1
ATOM 1263 N N . SER A 1 163 ? 0.168 -11.746 15.071 1.00 88.50 163 SER A N 1
ATOM 1264 C CA . SER A 1 163 ? 0.974 -10.517 15.046 1.00 88.50 163 SER A CA 1
ATOM 1265 C C . SER A 1 163 ? 0.742 -9.685 13.785 1.00 88.50 163 SER A C 1
ATOM 1267 O O . SER A 1 163 ? 0.623 -8.466 13.881 1.00 88.50 163 SER A O 1
ATOM 1269 N N . GLU A 1 164 ? 0.611 -10.323 12.620 1.00 90.19 164 GLU A N 1
ATOM 1270 C CA . GLU A 1 164 ? 0.345 -9.621 11.356 1.00 90.19 164 GLU A CA 1
ATOM 1271 C C . GLU A 1 164 ? -1.074 -9.040 11.320 1.00 90.19 164 GLU A C 1
ATOM 1273 O O . GLU A 1 164 ? -1.276 -7.923 10.844 1.00 90.19 164 GLU A O 1
ATOM 1278 N N . ASN A 1 165 ? -2.059 -9.754 11.880 1.00 90.62 165 ASN A N 1
ATOM 1279 C CA . ASN A 1 165 ? -3.416 -9.221 12.042 1.00 90.62 165 ASN A CA 1
ATOM 1280 C C . ASN A 1 165 ? -3.430 -8.008 12.987 1.00 90.62 165 ASN A C 1
ATOM 1282 O O . ASN A 1 165 ? -4.105 -7.020 12.704 1.00 90.62 165 ASN A O 1
ATOM 1286 N N . LYS A 1 166 ? -2.651 -8.047 14.077 1.00 91.12 166 LYS A N 1
ATOM 1287 C CA . LYS A 1 166 ? -2.475 -6.904 14.984 1.00 91.12 166 LYS A CA 1
ATOM 1288 C C . LYS A 1 166 ? -1.853 -5.697 14.271 1.00 91.12 166 LYS A C 1
ATOM 1290 O O . LYS A 1 166 ? -2.364 -4.588 14.414 1.00 91.12 166 LYS A O 1
ATOM 1295 N N . GLN A 1 167 ? -0.790 -5.900 13.491 1.00 91.44 167 GLN A N 1
ATOM 1296 C CA . GLN A 1 167 ? -0.162 -4.830 12.703 1.00 91.44 167 GLN A CA 1
ATOM 1297 C C . GLN A 1 167 ? -1.151 -4.196 11.719 1.00 91.44 167 GLN A C 1
ATOM 1299 O O . GLN A 1 167 ? -1.280 -2.973 11.685 1.00 91.44 167 GLN A O 1
ATOM 1304 N N . LEU A 1 168 ? -1.906 -5.018 10.983 1.00 93.56 168 LEU A N 1
ATOM 1305 C CA . LEU A 1 168 ? -2.935 -4.544 10.059 1.00 93.56 168 LEU A CA 1
ATOM 1306 C C . LEU A 1 168 ? -4.021 -3.728 10.775 1.00 93.56 168 LEU A C 1
ATOM 1308 O O . LEU A 1 168 ? -4.396 -2.663 10.295 1.00 93.56 168 LEU A O 1
ATOM 1312 N N . LEU A 1 169 ? -4.524 -4.199 11.918 1.00 94.00 169 LEU A N 1
ATOM 1313 C CA . LEU A 1 169 ? -5.557 -3.483 12.671 1.00 94.00 169 LEU A CA 1
ATOM 1314 C C . LEU A 1 169 ? -5.058 -2.129 13.178 1.00 94.00 169 LEU A C 1
ATOM 1316 O O . LEU A 1 169 ? -5.749 -1.132 12.997 1.00 94.00 169 LEU A O 1
ATOM 1320 N N . ASN A 1 170 ? -3.846 -2.067 13.732 1.00 92.94 170 ASN A N 1
ATOM 1321 C CA . ASN A 1 170 ? -3.238 -0.801 14.153 1.00 92.94 170 ASN A CA 1
ATOM 1322 C C . ASN A 1 170 ? -3.108 0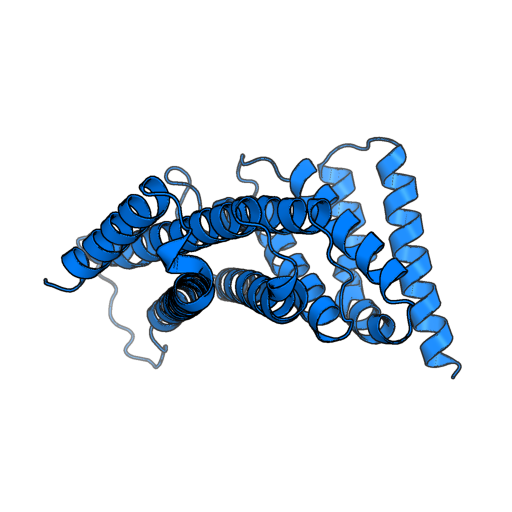.183 12.986 1.00 92.94 170 ASN A C 1
ATOM 1324 O O . ASN A 1 170 ? -3.459 1.357 13.116 1.00 92.94 170 ASN A O 1
ATOM 1328 N N . PHE A 1 171 ? -2.653 -0.309 11.834 1.00 93.12 171 PHE A N 1
ATOM 1329 C CA . PHE A 1 171 ? -2.567 0.476 10.610 1.00 93.12 171 PHE A CA 1
ATOM 1330 C C . PHE A 1 171 ? -3.945 1.013 10.174 1.00 93.12 171 PHE A C 1
ATOM 1332 O O . PHE A 1 171 ? -4.101 2.215 9.962 1.00 93.12 171 PHE A O 1
ATOM 1339 N N . LEU A 1 172 ? -4.974 0.160 10.102 1.00 94.50 172 LEU A N 1
ATOM 1340 C CA . LEU A 1 172 ? -6.321 0.565 9.678 1.00 94.50 172 LEU A CA 1
ATOM 1341 C C . LEU A 1 172 ? -6.970 1.550 10.660 1.00 94.50 172 LEU A C 1
ATOM 1343 O O . LEU A 1 172 ? -7.585 2.526 10.233 1.00 94.50 172 LEU A O 1
ATOM 1347 N N . LEU A 1 173 ? -6.801 1.336 11.967 1.00 92.56 173 LEU A N 1
ATOM 1348 C CA . LEU A 1 173 ? -7.292 2.249 13.002 1.00 92.56 173 LEU A CA 1
ATOM 1349 C C . LEU A 1 173 ? -6.623 3.627 12.908 1.00 92.56 173 LEU A C 1
ATOM 1351 O O . LEU A 1 173 ? -7.304 4.642 13.061 1.00 92.56 173 LEU A O 1
ATOM 1355 N N . SER A 1 174 ? -5.325 3.679 12.591 1.00 91.00 174 SER A N 1
ATOM 1356 C CA . SER A 1 174 ? -4.606 4.936 12.340 1.00 91.00 174 SER A CA 1
ATOM 1357 C C . SER A 1 174 ? -5.184 5.710 11.147 1.00 91.00 174 SER A C 1
ATOM 1359 O O . SER A 1 174 ? -5.354 6.930 11.219 1.00 91.00 174 SER A O 1
ATOM 1361 N N . ILE A 1 175 ? -5.575 5.013 10.073 1.00 89.44 175 ILE A N 1
ATOM 1362 C CA . ILE A 1 175 ? -6.239 5.634 8.915 1.00 89.44 175 ILE A CA 1
ATOM 1363 C C . ILE A 1 175 ? -7.608 6.186 9.295 1.00 89.44 175 ILE A C 1
ATOM 1365 O O . ILE A 1 175 ? -7.937 7.312 8.917 1.00 89.44 175 ILE A O 1
ATOM 1369 N N . VAL A 1 176 ? -8.412 5.425 10.042 1.00 90.06 176 VAL A N 1
ATOM 1370 C CA . VAL A 1 176 ? -9.725 5.897 10.505 1.00 90.06 176 VAL A CA 1
ATOM 1371 C C . VAL A 1 176 ? -9.557 7.148 11.366 1.00 90.06 176 VAL A C 1
ATOM 1373 O O . VAL A 1 176 ? -10.225 8.148 11.117 1.00 90.06 176 VAL A O 1
ATOM 1376 N N . ALA A 1 177 ? -8.620 7.139 12.316 1.00 87.50 177 ALA A N 1
ATOM 1377 C CA . ALA A 1 177 ? -8.343 8.294 13.164 1.00 87.50 177 ALA A CA 1
ATOM 1378 C C . ALA A 1 177 ? -7.870 9.518 12.357 1.00 87.50 177 ALA A C 1
ATOM 1380 O O . ALA A 1 177 ? -8.383 10.617 12.565 1.00 87.50 177 ALA A O 1
ATOM 1381 N N . SER A 1 178 ? -6.942 9.332 11.411 1.00 84.75 178 SER A N 1
ATOM 1382 C CA . SER A 1 178 ? -6.399 10.411 10.569 1.00 84.75 178 SER A CA 1
ATOM 1383 C C . SER A 1 178 ? -7.457 11.004 9.637 1.00 84.75 178 SER A C 1
ATOM 1385 O O . SER A 1 178 ? -7.654 12.216 9.599 1.00 84.75 178 SER A O 1
ATOM 1387 N N . SER A 1 179 ? -8.212 10.154 8.937 1.00 84.12 179 SER A N 1
ATOM 1388 C CA . SER A 1 179 ? -9.307 10.594 8.063 1.00 84.12 179 SER A CA 1
ATOM 1389 C C . SER A 1 179 ? -10.430 11.283 8.841 1.00 84.12 179 SER A C 1
ATOM 1391 O O . SER A 1 179 ? -10.980 12.278 8.373 1.00 84.12 179 SER A O 1
ATOM 1393 N N . HIS A 1 180 ? -10.740 10.798 10.048 1.00 83.00 180 HIS A N 1
ATOM 1394 C CA . HIS A 1 180 ? -11.717 11.420 10.936 1.00 83.00 180 HIS A CA 1
ATOM 1395 C C . HIS A 1 180 ? -11.256 12.803 11.399 1.00 83.00 180 HIS A C 1
ATOM 1397 O O . HIS A 1 180 ? -12.022 13.765 11.338 1.00 83.00 180 HIS A O 1
ATOM 1403 N N . ALA A 1 181 ? -9.997 12.926 11.826 1.00 80.06 181 ALA A N 1
ATOM 1404 C CA . ALA A 1 181 ? -9.426 14.206 12.223 1.00 80.06 181 ALA A CA 1
ATOM 1405 C C . ALA A 1 181 ? -9.540 15.239 11.091 1.00 80.06 181 ALA A C 1
ATOM 1407 O O . ALA A 1 181 ? -9.979 16.360 11.345 1.00 80.06 181 ALA A O 1
ATOM 1408 N N . GLU A 1 182 ? -9.242 14.857 9.848 1.00 76.62 182 GLU A N 1
ATOM 1409 C CA . GLU A 1 182 ? -9.362 15.743 8.683 1.00 76.62 182 GLU A CA 1
ATOM 1410 C C . GLU A 1 182 ? -10.818 16.124 8.359 1.00 76.62 182 GLU A C 1
ATOM 1412 O O . GLU A 1 182 ? -11.115 17.299 8.117 1.00 76.62 182 GLU A O 1
ATOM 1417 N N . LEU A 1 183 ? -11.755 15.168 8.428 1.00 74.75 183 LEU A N 1
ATOM 1418 C CA . LEU A 1 183 ? -13.187 15.419 8.223 1.00 74.75 183 LEU A CA 1
ATOM 1419 C C . LEU A 1 183 ? -13.728 16.479 9.199 1.00 74.75 183 LEU A C 1
ATOM 1421 O O . LEU A 1 183 ? -14.353 17.455 8.775 1.00 74.75 183 LEU A O 1
ATOM 1425 N N . PHE A 1 184 ? -13.449 16.341 10.495 1.00 68.94 184 PHE A N 1
ATOM 1426 C CA . PHE A 1 184 ? -14.043 17.202 11.524 1.00 68.94 184 PHE A CA 1
ATOM 1427 C C . PHE A 1 184 ? -13.238 18.474 11.817 1.00 68.94 184 PHE A C 1
ATOM 1429 O O . PHE A 1 184 ? -13.837 19.506 12.118 1.00 68.94 184 PHE A O 1
ATOM 1436 N N . CYS A 1 185 ? -11.914 18.488 11.615 1.00 59.84 185 CYS A N 1
ATOM 1437 C CA . CYS A 1 185 ? -11.135 19.733 11.663 1.00 59.84 185 CYS A CA 1
ATOM 1438 C C . CYS A 1 185 ? -11.589 20.753 10.606 1.00 59.84 185 CYS A C 1
ATOM 1440 O O . CYS A 1 185 ? -11.480 21.960 10.829 1.00 59.84 185 CYS A O 1
ATOM 1442 N N . SER A 1 186 ? -12.113 20.287 9.469 1.00 51.78 186 SER A N 1
ATOM 1443 C CA . SER A 1 186 ? -12.640 21.163 8.417 1.00 51.78 186 SER A CA 1
ATOM 1444 C C . SER A 1 186 ? -13.985 21.811 8.777 1.00 51.78 186 SER A C 1
ATOM 1446 O O . SER A 1 186 ? -14.278 22.911 8.312 1.00 51.78 186 SER A O 1
ATOM 1448 N N . SER A 1 187 ? -14.773 21.176 9.652 1.00 49.22 187 SER A N 1
ATOM 1449 C CA . SER A 1 187 ? -16.115 21.643 10.023 1.00 49.22 187 SER A CA 1
ATOM 1450 C C . SER A 1 187 ? -16.055 22.847 10.977 1.00 49.22 187 SER A C 1
ATOM 1452 O O . SER A 1 187 ? -16.785 23.823 10.797 1.00 49.22 187 SER A O 1
ATOM 1454 N N . TYR A 1 188 ? -15.104 22.844 11.921 1.00 44.09 188 TYR A N 1
ATOM 1455 C CA . TYR A 1 188 ? -14.916 23.922 12.905 1.00 44.09 188 TYR A CA 1
ATOM 1456 C C . TYR A 1 188 ? -14.123 25.136 12.386 1.00 44.09 188 TYR A C 1
ATOM 1458 O O . TYR A 1 188 ? -14.220 26.222 12.954 1.00 44.09 188 TYR A O 1
ATOM 1466 N N . SER A 1 189 ? -13.364 25.003 11.290 1.00 38.56 189 SER A N 1
ATOM 1467 C CA . SER A 1 189 ? -12.608 26.123 10.697 1.00 38.56 189 SER A CA 1
ATOM 1468 C C . SER A 1 189 ? -13.472 27.081 9.858 1.00 38.56 189 SER A C 1
ATOM 1470 O O . SER A 1 189 ? -12.984 28.131 9.436 1.00 38.56 189 SER A O 1
ATOM 1472 N N . SER A 1 190 ? -14.746 26.754 9.610 1.00 41.94 190 SER A N 1
ATOM 1473 C CA . SER A 1 190 ? -15.655 27.582 8.800 1.00 41.94 190 SER A CA 1
ATOM 1474 C C . SER A 1 190 ? -16.160 28.847 9.513 1.00 41.94 190 SER A C 1
ATOM 1476 O O . SER A 1 190 ? -16.807 29.686 8.892 1.00 41.94 190 SER A O 1
ATOM 1478 N N . GLY A 1 191 ? -15.807 29.048 10.788 1.00 38.47 191 GLY A N 1
ATOM 1479 C CA . GLY A 1 191 ? -16.241 30.203 11.577 1.00 38.47 191 GLY A CA 1
ATOM 1480 C C . GLY A 1 191 ? -15.660 31.561 11.163 1.00 38.47 191 GLY A C 1
ATOM 1481 O O . GLY A 1 191 ? -16.106 32.567 11.701 1.00 38.47 191 GLY A O 1
ATOM 1482 N N . ASN A 1 192 ? -14.687 31.634 10.239 1.00 37.94 192 ASN A N 1
ATOM 1483 C CA . ASN A 1 192 ? -14.067 32.923 9.888 1.00 37.94 192 ASN A CA 1
ATOM 1484 C C . ASN A 1 192 ? -13.675 33.140 8.416 1.00 37.94 192 ASN A C 1
ATOM 1486 O O . ASN A 1 192 ? -12.919 34.061 8.112 1.00 37.94 192 ASN A O 1
ATOM 1490 N N . GLN A 1 193 ? -14.223 32.370 7.474 1.00 35.81 193 GLN A N 1
ATOM 1491 C CA . GLN A 1 193 ? -14.161 32.734 6.056 1.00 35.81 193 GLN A CA 1
ATOM 1492 C C . GLN A 1 193 ? -15.566 32.764 5.468 1.00 35.81 193 GLN A C 1
ATOM 1494 O O . GLN A 1 193 ? -16.175 31.733 5.199 1.00 35.81 193 GLN A O 1
ATOM 1499 N N . ARG A 1 194 ? -16.066 33.986 5.242 1.00 35.56 194 ARG A N 1
ATOM 1500 C CA . ARG A 1 194 ? -17.141 34.263 4.285 1.00 35.56 194 ARG A CA 1
ATOM 1501 C C . ARG A 1 194 ? -16.705 33.733 2.915 1.00 35.56 194 ARG A C 1
ATOM 1503 O O . ARG A 1 194 ? -16.135 34.470 2.117 1.00 35.56 194 ARG A O 1
ATOM 1510 N N . CYS A 1 195 ? -16.973 32.465 2.633 1.00 31.75 195 CYS A N 1
ATOM 1511 C CA . CYS A 1 195 ? -17.033 31.982 1.265 1.00 31.75 195 CYS A CA 1
ATOM 1512 C C . CYS A 1 195 ? -18.384 32.421 0.707 1.00 31.75 195 CYS A C 1
ATOM 1514 O O . CYS A 1 195 ? -19.422 31.828 0.994 1.00 31.75 195 CYS A O 1
ATOM 1516 N N . THR A 1 196 ? -18.363 33.508 -0.062 1.00 30.41 196 THR A N 1
ATOM 1517 C CA . THR A 1 196 ? -19.402 33.820 -1.041 1.00 30.41 196 THR A CA 1
ATOM 1518 C C . THR A 1 196 ? -19.708 32.559 -1.837 1.00 30.41 196 THR A C 1
ATOM 1520 O O . THR A 1 196 ? -18.837 31.992 -2.496 1.00 30.41 196 THR A O 1
ATOM 1523 N N . ALA A 1 197 ? -20.942 32.092 -1.693 1.00 36.19 197 ALA A N 1
ATOM 1524 C CA . ALA A 1 197 ? -21.438 30.887 -2.313 1.00 36.19 197 ALA A CA 1
ATOM 1525 C C . ALA A 1 197 ? -21.554 31.086 -3.830 1.00 36.19 197 ALA A C 1
ATOM 1527 O O . ALA A 1 197 ? -22.521 31.668 -4.312 1.00 36.19 197 ALA A O 1
ATOM 1528 N N . GLU A 1 198 ? -20.606 30.545 -4.591 1.00 33.16 198 GLU A N 1
ATOM 1529 C CA . GLU A 1 198 ? -20.906 30.107 -5.952 1.00 33.16 198 GLU A CA 1
ATOM 1530 C C . GLU A 1 198 ? -21.567 28.730 -5.859 1.00 33.16 198 GLU A C 1
ATOM 1532 O O . GLU A 1 198 ? -20.929 27.677 -5.809 1.00 33.16 198 GLU A O 1
ATOM 1537 N N . TYR A 1 199 ? -22.897 28.768 -5.773 1.00 39.25 199 TYR A N 1
ATOM 1538 C CA . TYR A 1 199 ? -23.792 27.634 -5.963 1.00 39.25 199 TYR A CA 1
ATOM 1539 C C . TYR A 1 199 ? -23.617 27.099 -7.395 1.00 39.25 199 TYR A C 1
ATOM 1541 O O . TYR A 1 199 ? -24.308 27.498 -8.327 1.00 39.25 199 TYR A O 1
ATOM 1549 N N . GLY A 1 200 ? -22.654 26.199 -7.587 1.00 32.06 200 GLY A N 1
ATOM 1550 C CA . GLY A 1 200 ? -22.372 25.595 -8.885 1.00 32.06 200 GLY A CA 1
ATOM 1551 C C . GLY A 1 200 ? -21.695 24.238 -8.743 1.00 32.06 200 GLY A C 1
ATOM 1552 O O . GLY A 1 200 ? -20.474 24.155 -8.717 1.00 32.06 200 GLY A O 1
ATOM 1553 N N . LYS A 1 201 ? -22.505 23.173 -8.638 1.00 39.97 201 LYS A N 1
ATOM 1554 C CA . LYS A 1 201 ? -22.152 21.753 -8.860 1.00 39.97 201 LYS A CA 1
ATOM 1555 C C . LYS A 1 201 ? -20.693 21.366 -8.534 1.00 39.97 201 LYS A C 1
ATOM 1557 O O . LYS A 1 201 ? -19.906 21.067 -9.428 1.00 39.97 201 LYS A O 1
ATOM 1562 N N . ARG A 1 202 ? -20.341 21.255 -7.252 1.00 40.62 202 ARG A N 1
ATOM 1563 C CA . ARG A 1 202 ? -19.222 20.398 -6.822 1.00 40.62 202 ARG A CA 1
ATOM 1564 C C . ARG A 1 202 ? -19.752 19.400 -5.807 1.00 40.62 202 ARG A C 1
ATOM 1566 O O . ARG A 1 202 ? -20.200 19.786 -4.735 1.00 40.62 202 ARG A O 1
ATOM 1573 N N . ILE A 1 203 ? -19.729 18.124 -6.184 1.00 41.03 203 ILE A N 1
ATOM 1574 C CA . ILE A 1 203 ? -19.955 16.978 -5.295 1.00 41.03 203 ILE A CA 1
ATOM 1575 C C . ILE A 1 203 ? -19.124 17.213 -4.019 1.00 41.03 203 ILE A C 1
ATOM 1577 O O . ILE A 1 203 ? -17.953 17.594 -4.144 1.00 41.03 203 ILE A O 1
ATOM 1581 N N . PRO A 1 204 ? -19.687 17.064 -2.806 1.00 47.81 204 PRO A N 1
ATOM 1582 C CA . PRO A 1 204 ? -18.960 17.419 -1.600 1.00 47.81 204 PRO A CA 1
ATOM 1583 C C . PRO A 1 204 ? -17.768 16.470 -1.445 1.00 47.81 204 PRO A C 1
ATOM 1585 O O . PRO A 1 204 ? -17.923 15.260 -1.310 1.00 47.81 204 PRO A O 1
ATOM 1588 N N . ARG A 1 205 ? -16.559 17.044 -1.454 1.00 52.88 205 ARG A N 1
ATOM 1589 C CA . ARG A 1 205 ? -15.252 16.373 -1.280 1.00 52.88 205 ARG A CA 1
ATOM 1590 C C . ARG A 1 205 ? -15.131 15.584 0.037 1.00 52.88 205 ARG A C 1
ATOM 1592 O O . ARG A 1 205 ? -14.195 14.817 0.215 1.00 52.88 205 ARG A O 1
ATOM 1599 N N . TYR A 1 206 ? -16.104 15.747 0.928 1.00 53.22 206 TYR A N 1
ATOM 1600 C CA . TYR A 1 206 ? -16.334 14.935 2.117 1.00 53.22 206 TYR A CA 1
ATOM 1601 C C . TYR A 1 206 ? -16.627 13.465 1.789 1.00 53.22 206 TYR A C 1
ATOM 1603 O O . TYR A 1 206 ? -16.171 12.586 2.516 1.00 53.22 206 TYR A O 1
ATOM 1611 N N . ASN A 1 207 ? -17.316 13.182 0.677 1.00 61.31 207 ASN A N 1
ATOM 1612 C CA . ASN A 1 207 ? -17.728 11.821 0.316 1.00 61.31 207 ASN A CA 1
ATOM 1613 C C . ASN A 1 207 ? -16.538 10.864 0.190 1.00 61.31 207 ASN A C 1
ATOM 1615 O O . ASN A 1 207 ? -16.611 9.727 0.639 1.00 61.31 207 ASN A O 1
ATOM 1619 N N . SER A 1 208 ? -15.408 11.334 -0.336 1.00 72.94 208 SER A N 1
ATOM 1620 C CA . SER A 1 208 ? -14.258 10.468 -0.578 1.00 72.94 208 SER A CA 1
ATOM 1621 C C . SER A 1 208 ? -13.473 10.097 0.684 1.00 72.94 208 SER A C 1
ATOM 1623 O O . SER A 1 208 ? -12.838 9.051 0.711 1.00 72.94 208 SER A O 1
ATOM 1625 N N . LEU A 1 209 ? -13.506 10.910 1.748 1.00 79.88 209 LEU A N 1
ATOM 1626 C CA . LEU A 1 209 ? -12.906 10.522 3.037 1.00 79.88 209 LEU A CA 1
ATOM 1627 C C . LEU A 1 209 ? -13.828 9.585 3.824 1.00 79.88 209 LEU A C 1
ATOM 1629 O O . LEU A 1 209 ? -13.346 8.674 4.495 1.00 79.88 209 LEU A O 1
ATOM 1633 N N . TRP A 1 210 ? -15.145 9.752 3.684 1.00 82.00 210 TRP A N 1
ATOM 1634 C CA . TRP A 1 210 ? -16.115 8.764 4.156 1.00 82.00 210 TRP A CA 1
ATOM 1635 C C . TRP A 1 210 ? -15.941 7.414 3.451 1.00 82.00 210 TRP A C 1
ATOM 1637 O O . TRP A 1 210 ? -16.017 6.373 4.102 1.00 82.00 210 TRP A O 1
ATOM 1647 N N . GLU A 1 211 ? -15.634 7.406 2.151 1.00 86.69 211 GLU A N 1
ATOM 1648 C CA . GLU A 1 211 ? -15.269 6.186 1.415 1.00 86.69 211 GLU A CA 1
ATOM 1649 C C . GLU A 1 211 ? -14.001 5.534 1.991 1.00 86.69 211 GLU A C 1
ATOM 1651 O O . GLU A 1 211 ? -14.015 4.336 2.274 1.00 86.69 211 GLU A O 1
ATOM 1656 N N . VAL A 1 212 ? -12.944 6.317 2.252 1.00 87.56 212 VAL A N 1
ATOM 1657 C CA . VAL A 1 212 ? -11.705 5.843 2.907 1.00 87.56 212 VAL A CA 1
ATOM 1658 C C . VAL A 1 212 ? -12.016 5.173 4.251 1.00 87.56 212 VAL A C 1
ATOM 1660 O O . VAL A 1 212 ? -11.575 4.048 4.497 1.00 87.56 212 VAL A O 1
ATOM 1663 N N . GLN A 1 213 ? -12.817 5.821 5.104 1.00 88.69 213 GLN A N 1
ATOM 1664 C CA . GLN A 1 213 ? -13.244 5.249 6.386 1.00 88.69 213 GLN A CA 1
ATOM 1665 C C . GLN A 1 213 ? -14.062 3.975 6.209 1.00 88.69 213 GLN A C 1
ATOM 1667 O O . GLN A 1 213 ? -13.827 2.992 6.908 1.00 88.69 213 GLN A O 1
ATOM 1672 N N . THR A 1 214 ? -14.997 3.966 5.261 1.00 90.31 214 THR A N 1
ATOM 1673 C CA . THR A 1 214 ? -15.861 2.812 4.989 1.00 90.31 214 THR A CA 1
ATOM 1674 C C . THR A 1 214 ? -15.036 1.599 4.567 1.00 90.31 214 THR A C 1
ATOM 1676 O O . THR A 1 214 ? -15.254 0.492 5.068 1.00 90.31 214 THR A O 1
ATOM 1679 N N . VAL A 1 215 ? -14.047 1.791 3.689 1.00 91.81 215 VAL A N 1
ATOM 1680 C CA . VAL A 1 215 ? -13.131 0.721 3.271 1.00 91.81 215 VAL A CA 1
ATOM 1681 C C . VAL A 1 215 ? -12.308 0.220 4.457 1.00 91.81 215 VAL A C 1
ATOM 1683 O O . VAL A 1 215 ? -12.240 -0.993 4.668 1.00 91.81 215 VAL A O 1
ATOM 1686 N N . ALA A 1 216 ? -11.745 1.124 5.264 1.00 93.69 216 ALA A N 1
ATOM 1687 C CA . ALA A 1 216 ? -10.972 0.748 6.444 1.00 93.69 216 ALA A CA 1
ATOM 1688 C C . ALA A 1 216 ? -11.821 -0.038 7.461 1.00 93.69 216 ALA A C 1
ATOM 1690 O O . ALA A 1 216 ? -11.407 -1.110 7.898 1.00 93.69 216 ALA A O 1
ATOM 1691 N N . PHE A 1 217 ? -13.038 0.419 7.773 1.00 93.75 217 PHE A N 1
ATOM 1692 C CA . PHE A 1 217 ? -13.963 -0.293 8.660 1.00 93.75 217 PHE A CA 1
ATOM 1693 C C . PHE A 1 217 ? -14.389 -1.653 8.112 1.00 93.75 217 PHE A C 1
ATOM 1695 O O . PHE A 1 217 ? -14.487 -2.610 8.878 1.00 93.75 217 PHE A O 1
ATOM 1702 N N . THR A 1 218 ? -14.592 -1.768 6.798 1.00 94.38 218 THR A N 1
ATOM 1703 C CA . THR A 1 218 ? -14.900 -3.055 6.158 1.00 94.38 218 THR A CA 1
ATOM 1704 C C . THR A 1 218 ? -13.765 -4.054 6.387 1.00 94.38 218 THR A C 1
ATOM 1706 O O . THR A 1 218 ? -14.013 -5.187 6.789 1.00 94.38 218 THR A O 1
ATOM 1709 N N . MET A 1 219 ? -12.514 -3.626 6.196 1.00 94.62 219 MET A N 1
ATOM 1710 C CA . MET A 1 219 ? -11.341 -4.475 6.425 1.00 94.62 219 MET A CA 1
ATOM 1711 C C . MET A 1 219 ? -11.149 -4.813 7.908 1.00 94.62 219 MET A C 1
ATOM 1713 O O . MET A 1 219 ? -10.830 -5.952 8.238 1.00 94.62 219 MET A O 1
ATOM 1717 N N . ILE A 1 220 ? -11.380 -3.853 8.811 1.00 94.75 220 ILE A N 1
ATOM 1718 C CA . ILE A 1 220 ? -11.377 -4.095 10.261 1.00 94.75 220 ILE A CA 1
ATOM 1719 C C . ILE A 1 220 ? -12.408 -5.179 10.599 1.00 94.75 220 ILE A C 1
ATOM 1721 O O . ILE A 1 220 ? -12.062 -6.183 11.217 1.00 94.75 220 ILE A O 1
ATOM 1725 N N . SER A 1 221 ? -13.653 -5.018 10.143 1.00 92.56 221 SER A N 1
ATOM 1726 C CA . SER A 1 221 ? -14.737 -5.979 10.368 1.00 92.56 221 SER A CA 1
ATOM 1727 C C . SER A 1 221 ? -14.386 -7.375 9.849 1.00 92.56 221 SER A C 1
ATOM 1729 O O . SER A 1 221 ? -14.585 -8.357 10.563 1.00 92.56 221 SER A O 1
ATOM 1731 N N . GLU A 1 222 ? -13.782 -7.470 8.663 1.00 92.31 222 GLU A N 1
ATOM 1732 C CA . GLU A 1 222 ? -13.311 -8.736 8.096 1.00 92.31 222 GLU A CA 1
ATOM 1733 C C . GLU A 1 222 ? -12.280 -9.418 9.011 1.00 92.31 222 GLU A C 1
ATOM 1735 O O . GLU A 1 222 ? -12.425 -10.600 9.335 1.00 92.31 222 GLU A O 1
ATOM 1740 N N . VAL A 1 223 ? -11.286 -8.680 9.515 1.00 92.31 223 VAL A N 1
ATOM 1741 C CA . VAL A 1 223 ? -10.293 -9.230 10.451 1.00 92.31 223 VAL A CA 1
ATOM 1742 C C . VAL A 1 223 ? -10.955 -9.676 11.759 1.00 92.31 223 VAL A C 1
ATOM 1744 O O . VAL A 1 223 ? -10.722 -10.801 12.203 1.00 92.31 223 VAL A O 1
ATOM 1747 N N . PHE A 1 224 ? -11.822 -8.853 12.355 1.00 92.38 224 PHE A N 1
ATOM 1748 C CA . PHE A 1 224 ? -12.543 -9.212 13.582 1.00 92.38 224 PHE A CA 1
ATOM 1749 C C . PHE A 1 224 ? -13.444 -10.439 13.394 1.00 92.38 224 PHE A C 1
ATOM 1751 O O . PHE A 1 224 ? -13.496 -11.292 14.278 1.00 92.38 224 PHE A O 1
ATOM 1758 N N . SER A 1 225 ? -14.096 -10.583 12.238 1.00 91.50 225 SER A N 1
ATOM 1759 C CA . SER A 1 225 ? -14.923 -11.756 11.934 1.00 91.50 225 SER A CA 1
ATOM 1760 C C . SER A 1 225 ? -14.106 -13.051 11.871 1.00 91.50 225 SER A C 1
ATOM 1762 O O . SER A 1 225 ? -14.592 -14.112 12.257 1.00 91.50 225 SER A O 1
ATOM 1764 N N . ARG A 1 226 ? -12.845 -12.960 11.427 1.00 89.69 226 ARG A N 1
ATOM 1765 C CA . ARG A 1 226 ? -11.954 -14.109 11.241 1.00 89.69 226 ARG A CA 1
ATOM 1766 C C . ARG A 1 226 ? -11.215 -14.502 12.516 1.00 89.69 226 ARG A C 1
ATOM 1768 O O . ARG A 1 226 ? -11.085 -15.688 12.799 1.00 89.69 226 ARG A O 1
ATOM 1775 N N . VAL A 1 227 ? -10.679 -13.523 13.245 1.00 90.56 227 VAL A N 1
ATOM 1776 C CA . VAL A 1 227 ? -9.739 -13.763 14.357 1.00 90.56 227 VAL A CA 1
ATOM 1777 C C . VAL A 1 227 ? -10.130 -13.070 15.662 1.00 90.56 227 VAL A C 1
ATOM 1779 O O . VAL A 1 227 ? -9.370 -13.141 16.625 1.00 90.56 227 VAL A O 1
ATOM 1782 N N . GLY A 1 228 ? -11.308 -12.446 15.737 1.00 87.75 228 GLY A N 1
ATOM 1783 C CA . GLY A 1 228 ? -11.771 -11.636 16.872 1.00 87.75 228 GLY A CA 1
ATOM 1784 C C . GLY A 1 228 ? -11.534 -12.235 18.266 1.00 87.75 228 GLY A C 1
ATOM 1785 O O . GLY A 1 228 ? -10.957 -11.545 19.107 1.00 87.75 228 GLY A O 1
ATOM 1786 N N . PRO A 1 229 ? -11.891 -13.511 18.520 1.00 88.12 229 PRO A N 1
ATOM 1787 C CA . PRO A 1 229 ? -11.675 -14.148 19.823 1.00 88.12 229 PRO A CA 1
ATOM 1788 C C . PRO A 1 229 ? -10.199 -14.311 20.219 1.00 88.12 229 PRO A C 1
ATOM 1790 O O . PRO A 1 229 ? -9.892 -14.444 21.397 1.00 88.12 229 PRO A O 1
ATOM 1793 N N . SER A 1 230 ? -9.289 -14.319 19.241 1.00 87.12 230 SER A N 1
ATOM 1794 C CA . SER A 1 230 ? -7.840 -14.466 19.445 1.00 87.12 230 SER A CA 1
ATOM 1795 C C . SER A 1 230 ? -7.091 -13.132 19.483 1.00 87.12 230 SER A C 1
ATOM 1797 O O . SER A 1 230 ? -5.870 -13.115 19.650 1.00 87.12 230 SER A O 1
ATOM 1799 N N . LEU A 1 231 ? -7.800 -12.012 19.298 1.00 88.69 231 LEU A N 1
ATOM 1800 C CA . LEU A 1 231 ? -7.179 -10.697 19.305 1.00 88.69 231 LEU A CA 1
ATOM 1801 C C . LEU A 1 231 ? -6.811 -10.266 20.732 1.00 88.69 231 LEU A C 1
ATOM 1803 O O . LEU A 1 231 ? -7.602 -10.455 21.659 1.00 88.69 231 LEU A O 1
ATOM 1807 N N . PRO A 1 232 ? -5.642 -9.630 20.912 1.00 88.88 232 PRO A N 1
ATOM 1808 C CA . PRO A 1 232 ? -5.259 -9.026 22.181 1.00 88.88 232 PRO A CA 1
ATOM 1809 C C . PRO A 1 232 ? -6.254 -7.960 22.671 1.00 88.88 232 PRO A C 1
ATOM 1811 O O . PRO A 1 232 ? -6.872 -7.249 21.875 1.00 88.88 232 PRO A O 1
ATOM 1814 N N . VAL A 1 233 ? -6.376 -7.816 23.995 1.00 90.50 233 VAL A N 1
ATOM 1815 C CA . VAL A 1 233 ? -7.307 -6.867 24.640 1.00 90.50 233 VAL A CA 1
ATOM 1816 C C . VAL A 1 233 ? -7.011 -5.414 24.254 1.00 90.50 233 VAL A C 1
ATOM 1818 O O . VAL A 1 233 ? -7.942 -4.637 24.053 1.00 90.50 233 VAL A O 1
ATOM 1821 N N . ASP A 1 234 ? -5.737 -5.051 24.085 1.00 91.44 234 ASP A N 1
ATOM 1822 C CA . ASP A 1 234 ? -5.329 -3.707 23.660 1.00 91.44 234 ASP A CA 1
ATOM 1823 C C . ASP A 1 234 ? -5.928 -3.324 22.299 1.00 91.44 234 ASP A C 1
ATOM 1825 O O . ASP A 1 234 ? -6.356 -2.189 22.111 1.00 91.44 234 ASP A O 1
ATOM 1829 N N . ILE A 1 235 ? -6.059 -4.282 21.379 1.00 91.56 235 ILE A N 1
ATOM 1830 C CA . ILE A 1 235 ? -6.625 -4.044 20.045 1.00 91.56 235 ILE A CA 1
ATOM 1831 C C . ILE A 1 235 ? -8.136 -3.825 20.098 1.00 91.56 235 ILE A C 1
ATOM 1833 O O . ILE A 1 235 ? -8.662 -2.944 19.409 1.00 91.56 235 ILE A O 1
ATOM 1837 N N . TRP A 1 236 ? -8.838 -4.575 20.949 1.00 91.69 236 TRP A N 1
ATOM 1838 C CA . TRP A 1 236 ? -10.252 -4.326 21.234 1.00 91.69 236 TRP A CA 1
ATOM 1839 C C . TRP A 1 236 ? -10.461 -2.926 21.810 1.00 91.69 236 TRP A C 1
ATOM 1841 O O . TRP A 1 236 ? -11.320 -2.185 21.330 1.00 91.69 236 TRP A O 1
ATOM 1851 N N . GLN A 1 237 ? -9.638 -2.537 22.784 1.00 92.25 237 GLN A N 1
ATOM 1852 C CA . GLN A 1 237 ? -9.716 -1.223 23.412 1.00 92.25 237 GLN A CA 1
ATOM 1853 C C . GLN A 1 237 ? -9.465 -0.090 22.406 1.00 92.25 237 GLN A C 1
ATOM 1855 O O . GLN A 1 237 ? -10.283 0.826 22.319 1.00 92.25 237 GLN A O 1
ATOM 1860 N N . SER A 1 238 ? -8.397 -0.171 21.604 1.00 92.00 238 SER A N 1
ATOM 1861 C CA . SER A 1 238 ? -8.107 0.833 20.570 1.00 92.00 238 SER A CA 1
ATOM 1862 C C . SER A 1 238 ? -9.228 0.941 19.533 1.00 92.00 238 SER A C 1
ATOM 1864 O O . SER A 1 238 ? -9.574 2.043 19.114 1.00 92.00 238 SER A O 1
ATOM 1866 N N . THR A 1 239 ? -9.843 -0.181 19.151 1.00 92.31 239 THR A N 1
ATOM 1867 C CA . THR A 1 239 ? -10.969 -0.184 18.204 1.00 92.31 239 THR A CA 1
ATOM 1868 C C . THR A 1 239 ? -12.193 0.519 18.786 1.00 92.31 239 THR A C 1
ATOM 1870 O O . THR A 1 239 ? -12.778 1.379 18.128 1.00 92.31 239 THR A O 1
ATOM 1873 N N . ILE A 1 240 ? -12.560 0.200 20.031 1.00 92.19 240 ILE A N 1
ATOM 1874 C CA . ILE A 1 240 ? -13.687 0.836 20.729 1.00 92.19 240 ILE A CA 1
ATOM 1875 C C . ILE A 1 240 ? -13.442 2.338 20.896 1.00 92.19 240 ILE A C 1
ATOM 1877 O O . ILE A 1 240 ? -14.359 3.130 20.694 1.00 92.19 240 ILE A O 1
ATOM 1881 N N . GLU A 1 241 ? -12.216 2.751 21.224 1.00 93.12 241 GLU A N 1
ATOM 1882 C CA . GLU A 1 241 ? -11.874 4.167 21.373 1.00 93.12 241 GLU A CA 1
ATOM 1883 C C . GLU A 1 241 ? -12.037 4.940 20.057 1.00 93.12 241 GLU A C 1
ATOM 1885 O O . GLU A 1 241 ? -12.623 6.025 20.046 1.00 93.12 241 GLU A O 1
ATOM 1890 N N . VAL A 1 242 ? -11.558 4.383 18.940 1.00 89.38 242 VAL A N 1
ATOM 1891 C CA . VAL A 1 242 ? -11.723 4.995 17.613 1.00 89.38 242 VAL A CA 1
ATOM 1892 C C . VAL A 1 242 ? -13.201 5.072 17.229 1.00 89.38 242 VAL A C 1
ATOM 1894 O O . VAL A 1 242 ? -13.656 6.134 16.810 1.00 89.38 242 VAL A O 1
ATOM 1897 N N . LEU A 1 243 ? -13.969 3.994 17.424 1.00 89.56 243 LEU A N 1
ATOM 1898 C CA . LEU A 1 243 ? -15.412 3.986 17.154 1.00 89.56 243 LEU A CA 1
ATOM 1899 C C . LEU A 1 243 ? -16.151 5.032 17.987 1.00 89.56 243 LEU A C 1
ATOM 1901 O O . LEU A 1 243 ? -16.964 5.775 17.444 1.00 89.56 243 LEU A O 1
ATOM 1905 N N . LYS A 1 244 ? -15.830 5.136 19.280 1.00 89.56 244 LYS A N 1
ATOM 1906 C CA . LYS A 1 244 ? -16.417 6.141 20.166 1.00 89.56 244 LYS A CA 1
ATOM 1907 C C . LYS A 1 244 ? -16.141 7.554 19.657 1.00 89.56 244 LYS A C 1
ATOM 1909 O O . LYS A 1 244 ? -17.077 8.329 19.531 1.00 89.56 244 LYS A O 1
ATOM 1914 N N . LYS A 1 245 ? -14.896 7.871 19.281 1.00 87.56 245 LYS A N 1
ATOM 1915 C CA . LYS A 1 245 ? -14.544 9.189 18.719 1.00 87.56 245 LYS A CA 1
ATOM 1916 C C . LYS A 1 245 ? -15.318 9.509 17.439 1.00 87.56 245 LYS A C 1
ATOM 1918 O O . LYS A 1 245 ? -15.736 10.649 17.266 1.00 87.56 245 LYS A O 1
ATOM 1923 N N . VAL A 1 246 ? -15.507 8.517 16.566 1.00 85.62 246 VAL A N 1
ATOM 1924 C CA . VAL A 1 246 ? -16.289 8.674 15.330 1.00 85.62 246 VAL A CA 1
ATOM 1925 C C . VAL A 1 246 ? -17.769 8.910 15.635 1.00 85.62 246 VAL A C 1
ATOM 1927 O O . VAL A 1 246 ? -18.391 9.786 15.041 1.00 85.62 246 VAL A O 1
ATOM 1930 N N . MET A 1 247 ? -18.335 8.158 16.580 1.00 86.44 247 MET A N 1
ATOM 1931 C CA . MET A 1 247 ? -19.734 8.299 16.986 1.00 86.44 247 MET A CA 1
ATOM 1932 C C . MET A 1 247 ? -20.008 9.619 17.712 1.00 86.44 247 MET A C 1
ATOM 1934 O O . MET A 1 247 ? -21.000 10.274 17.403 1.00 86.44 247 MET A O 1
ATOM 1938 N N . ASP A 1 248 ? -19.130 10.032 18.630 1.00 82.69 248 ASP A N 1
ATOM 1939 C CA . ASP A 1 248 ? -19.257 11.284 19.387 1.00 82.69 248 ASP A CA 1
ATOM 1940 C C . ASP A 1 248 ? -19.327 12.499 18.443 1.00 82.69 248 ASP A C 1
ATOM 1942 O O . ASP A 1 248 ? -20.042 13.458 18.715 1.00 82.69 248 ASP A O 1
ATOM 1946 N N . ALA A 1 249 ? -18.634 12.445 17.302 1.00 75.44 249 ALA A N 1
ATOM 1947 C CA . ALA A 1 249 ? -18.651 13.503 16.297 1.00 75.44 249 ALA A CA 1
ATOM 1948 C C . ALA A 1 249 ? -19.915 13.505 15.410 1.00 75.44 249 ALA A C 1
ATOM 1950 O O . ALA A 1 249 ? -20.259 14.537 14.837 1.00 75.44 249 ALA A O 1
ATOM 1951 N N . LEU A 1 250 ? -20.605 12.366 15.294 1.00 75.25 250 LEU A N 1
ATOM 1952 C CA . LEU A 1 250 ? -21.862 12.216 14.546 1.00 75.25 250 LEU A CA 1
ATOM 1953 C C . LEU A 1 250 ? -23.111 12.509 15.387 1.00 75.25 250 LEU A C 1
ATOM 1955 O O . LEU A 1 250 ? -24.181 12.724 14.827 1.00 75.25 250 LEU A O 1
ATOM 1959 N N . ALA A 1 251 ? -22.993 12.483 16.714 1.00 71.12 251 ALA A N 1
ATOM 1960 C CA . ALA A 1 251 ? -24.098 12.697 17.646 1.00 71.12 251 ALA A CA 1
ATOM 1961 C C . ALA A 1 251 ? -24.441 14.187 17.888 1.00 71.12 251 ALA A C 1
ATOM 1963 O O . ALA A 1 251 ? -25.185 14.485 18.825 1.00 71.12 251 ALA A O 1
ATOM 1964 N N . VAL A 1 252 ? -23.891 15.103 17.078 1.00 56.09 252 VAL A N 1
ATOM 1965 C CA . VAL A 1 252 ? -24.038 16.570 17.184 1.00 56.09 252 VAL A CA 1
ATOM 1966 C C . VAL A 1 252 ? -25.044 17.105 16.174 1.00 56.09 252 VAL A C 1
ATOM 1968 O O . VAL A 1 252 ? -24.958 16.711 14.990 1.00 56.09 252 VAL A O 1
#